Protein 2YDT (pdb70)

Organism: Gibberella zeae (NCBI:txid5518)

Solvent-accessible surface area: 14072 Å² total; per-residue (Å²): 100,131,60,26,66,75,35,101,21,54,88,10,60,136,104,29,94,75,3,9,0,8,6,0,5,9,19,28,2,79,80,30,12,0,0,0,0,3,3,6,22,3,60,50,122,94,48,3,32,1,3,0,6,27,1,157,62,26,0,82,88,39,122,81,30,15,81,0,116,18,97,90,35,128,50,0,3,13,36,12,0,8,6,35,36,1,65,91,51,1,55,136,0,68,149,25,4,0,0,2,0,1,0,0,0,16,72,105,43,52,66,0,17,0,1,0,2,1,1,123,57,95,0,100,88,43,62,45,3,8,83,16,5,101,10,15,64,2,66,84,67,74,34,49,44,0,0,13,17,2,19,4,21,24,32,142,94,61,0,0,0,0,0,0,4,0,77,47,54,94,71,14,1,10,21,0,0,1,15,15,4,82,53,0,87,167,36,42,183,55,59,26,0,0,77,28,108,100,54,136,4,28,0,1,11,3,4,8,9,112,3,64,49,88,41,10,0,0,0,0,23,20,0,30,3,68,124,49,71,113,94,42,147,84,28,74,0,0,13,0,13,38,3,115,30,0,34,118,0,72,110,60,73,74,58,49,0,56,5,112,94,44,18,54,0,15,8,2,1,15,2,20,56,0,73,62,37,53,185,34,1,0,1,0,0,0,0,12,87,86,36,19,0,0,1,1,75,37,45,3,70,50,93,21,1,80,57,52,110,17,63,2,70,50,4,41,1,0,0,4,12,40,20,90,182,39,42,17,6,1,0,0,0,2,0,15,88,92,66,118,7,64,47,173,7,41,0,15,0,0,2,10,62,0,50,96,26,35,180

Radius of gyration: 18.86 Å; Cα contacts (8 Å, |Δi|>4): 1096; chains: 1; bounding box: 45×48×43 Å

Structure (mmCIF, N/CA/C/O backbone):
data_2YDT
#
_entry.id   2YDT
#
_cell.length_a   105.435
_cell.length_b   105.435
_cell.length_c   140.038
_cell.angle_alpha   90.00
_cell.angle_beta   90.00
_cell.angle_gamma   90.00
#
_symmetry.space_group_name_H-M   'I 41 2 2'
#
loop_
_entity.id
_entity.type
_entity.pdbx_description
1 polymer EXO-1,5-ALPHA-L-ARABINOFURANOBIOSIDASE
2 non-polymer 1,4-DIDEOXY-1,4-IMINO-L-ARABINITOL
3 non-polymer alpha-L-arabinofuranose
4 non-polymer 'SULFATE ION'
5 non-polymer 'MANGANESE (II) ION'
6 non-polymer 'ACETATE ION'
7 water water
#
loop_
_atom_site.group_PDB
_atom_site.id
_atom_site.type_symbol
_atom_site.label_atom_id
_atom_site.label_alt_id
_atom_site.label_comp_id
_atom_site.label_asym_id
_atom_site.label_entity_id
_atom_site.label_seq_id
_atom_site.pdbx_PDB_ins_code
_atom_site.Cartn_x
_atom_site.Cartn_y
_atom_site.Cartn_z
_atom_site.occupancy
_atom_site.B_iso_or_equiv
_atom_site.auth_seq_id
_atom_site.auth_comp_id
_atom_site.auth_asym_id
_atom_site.auth_atom_id
_atom_site.pdbx_PDB_model_num
ATOM 1 N N . GLY A 1 8 ? 32.574 27.297 33.664 1.00 27.09 22 GLY A N 1
ATOM 2 C CA . GLY A 1 8 ? 33.404 26.351 34.460 1.00 26.04 22 GLY A CA 1
ATOM 3 C C . GLY A 1 8 ? 34.405 27.061 35.370 1.00 24.89 22 GLY A C 1
ATOM 4 O O . GLY A 1 8 ? 34.771 28.215 35.145 1.00 25.88 22 GLY A O 1
ATOM 5 N N . LYS A 1 9 ? 34.829 26.363 36.410 1.00 22.09 23 LYS A N 1
ATOM 6 C CA . LYS A 1 9 ? 35.751 26.947 37.382 1.00 20.73 23 LYS A CA 1
ATOM 7 C C . LYS A 1 9 ? 37.152 26.396 37.257 1.00 19.12 23 LYS A C 1
ATOM 8 O O . LYS A 1 9 ? 38.083 26.999 37.782 1.00 18.68 23 LYS A O 1
ATOM 14 N N . THR A 1 10 ? 37.311 25.270 36.577 1.00 16.60 24 THR A N 1
ATOM 15 C CA . THR A 1 10 ? 38.635 24.682 36.404 1.00 15.60 24 THR A CA 1
ATOM 16 C C . THR A 1 10 ? 39.382 25.275 35.204 1.00 15.54 24 THR A C 1
ATOM 17 O O . THR A 1 10 ? 38.780 25.791 34.248 1.00 16.35 24 THR A O 1
ATOM 21 N N . PHE A 1 11 ? 40.711 25.201 35.274 1.00 14.65 25 PHE A N 1
ATOM 22 C CA . PHE A 1 11 ? 41.594 25.632 34.193 1.00 14.57 25 PHE A CA 1
ATOM 23 C C . PHE A 1 11 ? 43.004 25.133 34.439 1.00 14.19 25 PHE A C 1
ATOM 24 O O . PHE A 1 11 ? 43.365 24.771 35.575 1.00 13.94 25 PHE A O 1
ATOM 32 N N . SER A 1 12 ? 43.803 25.083 33.372 1.00 14.46 26 SER A N 1
ATOM 33 C CA . SER A 1 12 ? 45.153 24.543 33.455 1.00 14.29 26 SER A CA 1
ATOM 34 C C . SER A 1 12 ? 46.196 25.520 32.917 1.00 13.43 26 SER A C 1
ATOM 35 O O . SER A 1 12 ? 46.045 26.082 31.835 1.00 13.52 26 SER A O 1
ATOM 38 N N . ASN A 1 13 ? 47.222 25.775 33.723 1.00 13.53 27 ASN A N 1
ATOM 39 C CA . ASN A 1 13 ? 48.383 26.543 33.276 1.00 13.63 27 ASN A CA 1
ATOM 40 C C . ASN A 1 13 ? 48.089 27.941 32.792 1.00 13.30 27 ASN A C 1
ATOM 41 O O . ASN A 1 13 ? 48.608 28.368 31.752 1.00 15.64 27 ASN A O 1
ATOM 46 N N . VAL A 1 14 ? 47.282 28.673 33.532 1.00 12.62 28 VAL A N 1
ATOM 47 C CA . VAL A 1 14 ? 47.048 30.053 33.240 1.00 12.63 28 VAL A CA 1
ATOM 48 C C . VAL A 1 14 ? 48.233 30.897 33.760 1.00 12.45 28 VAL A C 1
ATOM 49 O O . VAL A 1 14 ? 48.595 30.827 34.922 1.00 12.77 28 VAL A O 1
ATOM 53 N N . GLU A 1 15 ? 48.828 31.684 32.877 1.00 11.66 29 GLU A N 1
ATOM 54 C CA . GLU A 1 15 ? 49.945 32.528 33.235 1.00 10.83 29 GLU A CA 1
ATOM 55 C C . GLU A 1 15 ? 49.454 33.758 33.930 1.00 10.83 29 GLU A C 1
ATOM 56 O O . GLU A 1 15 ? 48.555 34.473 33.448 1.00 12.65 29 GLU A O 1
ATOM 62 N N . ILE A 1 16 ? 50.086 34.033 35.074 1.00 9.09 30 ILE A N 1
ATOM 63 C CA . ILE A 1 16 ? 49.811 35.199 35.890 1.00 8.98 30 ILE A CA 1
ATOM 64 C C . ILE A 1 16 ? 50.801 36.346 35.615 1.00 8.81 30 ILE A C 1
ATOM 65 O O . ILE A 1 16 ? 50.405 37.518 35.533 1.00 9.99 30 ILE A O 1
ATOM 70 N N . PHE A 1 17 ? 52.071 35.991 35.475 1.00 9.00 31 PHE A N 1
ATOM 71 C CA . PHE A 1 17 ? 53.122 36.983 35.216 1.00 8.16 31 PHE A CA 1
ATOM 72 C C . PHE A 1 17 ? 54.318 36.349 34.522 1.00 8.69 31 PHE A C 1
ATOM 73 O O . PHE A 1 17 ? 54.807 35.315 34.942 1.00 8.13 31 PHE A O 1
ATOM 81 N N . ASP A 1 18 ? 54.781 37.006 33.458 1.00 9.13 32 ASP A N 1
ATOM 82 C CA . ASP A 1 18 ? 55.979 36.656 32.746 1.00 9.65 32 ASP A CA 1
ATOM 83 C C . ASP A 1 18 ? 56.947 37.825 32.914 1.00 8.53 32 ASP A C 1
ATOM 84 O O . ASP A 1 18 ? 56.669 38.940 32.427 1.00 9.41 32 ASP A O 1
ATOM 89 N N . PRO A 1 19 ? 58.094 37.596 33.600 1.00 8.11 33 PRO A N 1
ATOM 90 C CA . PRO A 1 19 ? 58.973 38.700 33.924 1.00 7.57 33 PRO A CA 1
ATOM 91 C C . PRO A 1 19 ? 59.647 39.335 32.700 1.00 7.99 33 PRO A C 1
ATOM 92 O O . PRO A 1 19 ? 59.888 38.651 31.704 1.00 8.86 33 PRO A O 1
ATOM 96 N N . PRO A 1 20 ? 59.970 40.621 32.791 1.00 8.43 34 PRO A N 1
ATOM 97 C CA . PRO A 1 20 ? 60.876 41.212 31.802 1.00 7.83 34 PRO A CA 1
ATOM 98 C C . PRO A 1 20 ? 62.164 40.377 31.720 1.00 7.80 34 PRO A C 1
ATOM 99 O O . PRO A 1 20 ? 62.655 39.848 32.734 1.00 9.50 34 PRO A O 1
ATOM 103 N N . THR A 1 21 ? 62.772 40.283 30.536 1.00 8.63 35 THR A N 1
ATOM 104 C CA . THR A 1 21 ? 63.882 39.366 30.388 1.00 8.44 35 THR A CA 1
ATOM 105 C C . THR A 1 21 ? 65.164 39.781 31.085 1.00 8.35 35 THR A C 1
ATOM 106 O O . THR A 1 21 ? 66.025 38.939 31.307 1.00 9.04 35 THR A O 1
ATOM 110 N N . ASN A 1 22 ? 65.287 41.062 31.404 1.00 8.30 36 ASN A N 1
ATOM 111 C CA . ASN A 1 22 ? 66.414 41.579 32.177 1.00 8.46 36 ASN A CA 1
ATOM 112 C C . ASN A 1 22 ? 66.276 41.414 33.701 1.00 8.79 36 ASN A C 1
ATOM 113 O O . ASN A 1 22 ? 67.181 41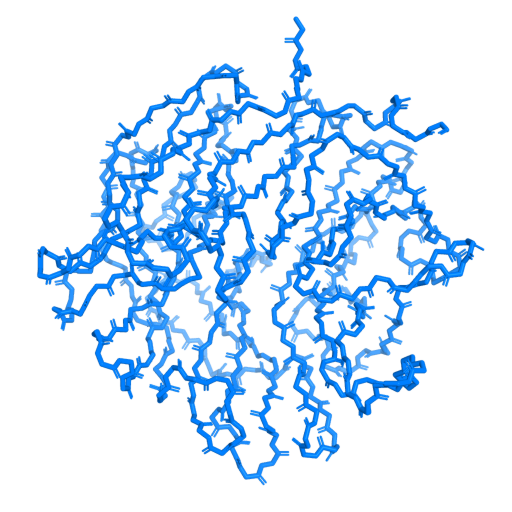.815 34.468 1.00 8.92 36 ASN A O 1
ATOM 118 N N . TYR A 1 23 ? 65.181 40.833 34.192 1.00 8.61 37 TYR A N 1
ATOM 119 C CA . TYR A 1 23 ? 65.107 40.518 35.622 1.00 7.44 37 TYR A CA 1
ATOM 120 C C . TYR A 1 23 ? 66.210 39.544 36.011 1.00 7.31 37 TYR A C 1
ATOM 121 O O . TYR A 1 23 ? 66.677 38.732 35.185 1.00 7.42 37 TYR A O 1
ATOM 130 N N . ARG A 1 24 ? 66.701 39.668 37.235 1.00 7.68 38 ARG A N 1
ATOM 131 C CA . ARG A 1 24 ? 67.799 38.845 37.750 1.00 7.30 38 ARG A CA 1
ATOM 132 C C . ARG A 1 24 ? 67.370 37.424 38.069 1.00 8.53 38 ARG A C 1
ATOM 133 O O . ARG A 1 24 ? 66.386 37.241 38.740 1.00 8.63 38 ARG A O 1
ATOM 141 N N . ASP A 1 25 ? 68.136 36.437 37.623 1.00 8.81 39 ASP A N 1
ATOM 142 C CA . ASP A 1 25 ? 67.905 34.996 37.914 1.00 8.22 39 ASP A CA 1
ATOM 143 C C . ASP A 1 25 ? 67.659 34.822 39.411 1.00 8.42 39 ASP A C 1
ATOM 144 O O . ASP A 1 25 ? 68.442 35.350 40.252 1.00 8.79 39 ASP A O 1
ATOM 149 N N . PRO A 1 26 ? 66.548 34.138 39.791 1.00 8.47 40 PRO A N 1
ATOM 150 C CA . PRO A 1 26 ? 65.575 33.360 38.988 1.00 7.97 40 PRO A CA 1
ATOM 151 C C . PRO A 1 26 ? 64.397 34.147 38.417 1.00 7.24 40 PRO A C 1
ATOM 152 O O . PRO A 1 26 ? 63.506 33.542 37.814 1.00 7.01 40 PRO A O 1
ATOM 156 N N . GLN A 1 27 ? 64.369 35.464 38.637 1.00 7.43 41 GLN A N 1
ATOM 157 C CA . GLN A 1 27 ? 63.417 36.407 38.039 1.00 6.77 41 GLN A CA 1
ATOM 158 C C . GLN A 1 27 ? 62.123 36.485 38.833 1.00 6.86 41 GLN A C 1
ATOM 159 O O . GLN A 1 27 ? 61.715 37.559 39.259 1.00 6.18 41 GLN A O 1
ATOM 165 N N . VAL A 1 28 ? 61.480 35.344 39.014 1.00 6.26 42 VAL A N 1
ATOM 166 C CA . VAL A 1 28 ? 60.357 35.183 39.923 1.00 5.43 42 VAL A CA 1
ATOM 167 C C . VAL A 1 28 ? 60.589 33.870 40.667 1.00 6.19 42 VAL A C 1
ATOM 168 O O . VAL A 1 28 ? 61.320 32.995 40.174 1.00 7.15 42 VAL A O 1
ATOM 172 N N . LEU A 1 29 ? 59.974 33.732 41.848 1.00 5.49 43 LEU A N 1
ATOM 173 C CA . LEU A 1 29 ? 60.070 32.514 42.652 1.00 5.44 43 LEU A CA 1
ATOM 174 C C . LEU A 1 29 ? 59.027 32.677 43.762 1.00 6.90 43 LEU A C 1
ATOM 175 O O . LEU A 1 29 ? 58.620 33.800 44.090 1.00 6.13 43 LEU A O 1
ATOM 180 N N . TYR A 1 30 ? 58.599 31.568 44.375 1.00 6.83 44 TYR A N 1
ATOM 181 C CA . TYR A 1 30 ? 57.890 31.667 45.675 1.00 6.16 44 TYR A CA 1
ATOM 182 C C . TYR A 1 30 ? 56.510 32.268 45.552 1.00 6.41 44 TYR A C 1
ATOM 183 O O . TYR A 1 30 ? 56.204 33.305 46.152 1.00 5.76 44 TYR A O 1
ATOM 192 N N . ALA A 1 31 ? 55.630 31.608 44.800 1.00 6.36 45 ALA A N 1
ATOM 193 C CA . ALA A 1 31 ? 54.263 32.078 44.588 1.00 5.83 45 ALA A CA 1
ATOM 194 C C . ALA A 1 31 ? 53.374 31.757 45.786 1.00 6.38 45 ALA A C 1
ATOM 195 O O . ALA A 1 31 ? 53.465 30.675 46.356 1.00 7.36 45 ALA A O 1
ATOM 197 N N . ARG A 1 32 ? 52.493 32.708 46.099 1.00 6.56 46 ARG A N 1
ATOM 198 C CA . ARG A 1 32 ? 51.518 32.552 47.185 1.00 6.83 46 ARG A CA 1
ATOM 199 C C . ARG A 1 32 ? 50.172 33.133 46.817 1.00 6.82 46 ARG A C 1
ATOM 200 O O . ARG A 1 32 ? 50.111 34.305 46.376 1.00 7.22 46 ARG A O 1
ATOM 208 N N . PRO A 1 33 ? 49.076 32.364 47.066 1.00 7.32 47 PRO A N 1
ATOM 209 C CA . PRO A 1 33 ? 47.714 32.856 46.811 1.00 7.63 47 PRO A CA 1
ATOM 210 C C . PRO A 1 33 ? 46.929 33.094 48.086 1.00 7.97 47 PRO A C 1
ATOM 211 O O . PRO A 1 33 ? 47.295 32.610 49.153 1.00 9.18 47 PRO A O 1
ATOM 215 N N . LEU A 1 34 ? 45.870 33.863 47.940 1.00 8.11 48 LEU A N 1
ATOM 216 C CA . LEU A 1 34 ? 44.938 34.117 49.068 1.00 7.91 48 LEU A CA 1
ATOM 217 C C . LEU A 1 34 ? 43.521 34.317 48.570 1.00 8.05 48 LEU A C 1
ATOM 218 O O . LEU A 1 34 ? 43.297 35.093 47.633 1.00 9.63 48 LEU A O 1
ATOM 223 N N . GLU A 1 35 ? 42.558 33.660 49.228 1.00 9.33 49 GLU A N 1
ATOM 224 C CA . GLU A 1 35 ? 41.129 33.944 48.957 1.00 9.84 49 GLU A CA 1
ATOM 225 C C . GLU A 1 35 ? 40.568 34.842 50.051 1.00 10.07 49 GLU A C 1
ATOM 226 O O . GLU A 1 35 ? 40.620 34.467 51.228 1.00 11.65 49 GLU A O 1
ATOM 232 N N . LEU A 1 36 ? 40.019 35.989 49.672 1.00 10.46 50 LEU A N 1
ATOM 233 C CA . LEU A 1 36 ? 39.358 36.870 50.616 1.00 10.57 50 LEU A CA 1
ATOM 234 C C . LEU A 1 36 ? 37.933 36.423 50.892 1.00 12.88 50 LEU A C 1
ATOM 235 O O . LEU A 1 36 ? 37.387 35.593 50.160 1.00 12.58 50 LEU A O 1
ATOM 240 N N . SER A 1 37 ? 37.329 36.975 51.944 1.00 13.53 51 SER A N 1
ATOM 241 C CA . SER A 1 37 ? 35.988 36.558 52.343 1.00 14.16 51 SER A CA 1
ATOM 242 C C . SER A 1 37 ? 34.932 36.893 51.301 1.00 14.85 51 SER A C 1
ATOM 243 O O . SER A 1 37 ? 33.879 36.233 51.277 1.00 16.19 51 SER A O 1
ATOM 246 N N . ASP A 1 38 ? 35.210 37.855 50.435 1.00 13.65 52 ASP A N 1
ATOM 247 C CA . ASP A 1 38 ? 34.315 38.211 49.302 1.00 15.09 52 ASP A CA 1
ATOM 248 C C . ASP A 1 38 ? 34.539 37.409 48.009 1.00 14.65 52 ASP A C 1
ATOM 249 O O . ASP A 1 38 ? 33.873 37.659 47.008 1.00 15.92 52 ASP A O 1
ATOM 254 N N . GLY A 1 39 ? 35.467 36.461 48.036 1.00 13.53 53 GLY A N 1
ATOM 255 C CA . GLY A 1 39 ? 35.729 35.607 46.915 1.00 12.94 53 GLY A CA 1
ATOM 256 C C . GLY A 1 39 ? 36.821 36.090 45.962 1.00 11.91 53 GLY A C 1
ATOM 257 O O . GLY A 1 39 ? 37.237 35.333 45.095 1.00 12.40 53 GLY A O 1
ATOM 258 N N . THR A 1 40 ? 37.309 37.324 46.160 1.00 11.89 54 THR A N 1
ATOM 259 C CA . THR A 1 40 ? 38.471 37.853 45.460 1.00 12.15 54 THR A CA 1
ATOM 260 C C . THR A 1 40 ? 39.694 36.966 45.756 1.00 10.84 54 THR A C 1
ATOM 261 O O . THR A 1 40 ? 39.833 36.468 46.890 1.00 11.40 54 THR A O 1
ATOM 265 N N . LEU A 1 41 ? 40.579 36.782 44.758 1.00 10.18 55 LEU A N 1
ATOM 266 C CA . LEU A 1 41 ? 41.883 36.151 45.004 1.00 10.06 55 LEU A CA 1
ATOM 267 C C . LEU A 1 41 ? 42.974 37.185 44.861 1.00 9.21 55 LEU A C 1
ATOM 268 O O . LEU A 1 41 ? 42.913 38.073 43.971 1.00 9.35 55 LEU A O 1
ATOM 273 N N . LEU A 1 42 ? 43.960 37.107 45.754 1.00 8.07 56 LEU A N 1
ATOM 274 C CA . LEU A 1 42 ? 45.186 37.873 45.633 1.00 8.39 56 LEU A CA 1
ATOM 275 C C . LEU A 1 42 ? 46.341 36.901 45.479 1.00 8.61 56 LEU A C 1
ATOM 276 O O . LEU A 1 42 ? 46.234 35.740 45.855 1.00 9.66 56 LEU A O 1
ATOM 281 N N . GLY A 1 43 ? 47.400 37.381 44.857 1.00 8.11 57 GLY A N 1
ATOM 282 C CA . GLY A 1 43 ? 48.604 36.611 44.678 1.00 7.84 57 GLY A CA 1
ATOM 283 C C . GLY A 1 43 ? 49.830 37.479 44.766 1.00 8.01 57 GLY A C 1
ATOM 284 O O . GLY A 1 43 ? 49.763 38.683 44.471 1.00 7.72 57 GLY A O 1
ATOM 285 N N . THR A 1 44 ? 50.980 36.849 45.082 1.00 7.03 58 THR A N 1
ATOM 286 C CA . THR A 1 44 ? 52.278 37.529 45.150 1.00 7.29 58 THR A CA 1
ATOM 287 C C . THR A 1 44 ? 53.399 36.525 44.939 1.00 6.89 58 THR A C 1
ATOM 288 O O . THR A 1 44 ? 53.169 35.300 44.796 1.00 6.30 58 THR A O 1
ATOM 292 N N . TRP A 1 45 ? 54.613 37.041 44.851 1.00 6.23 59 TRP A N 1
ATOM 293 C CA . TRP A 1 45 ? 55.816 36.263 44.600 1.00 6.91 59 TRP A CA 1
ATOM 294 C C . TRP A 1 45 ? 57.026 37.122 44.851 1.00 6.74 59 TRP A C 1
ATOM 295 O O . TRP A 1 45 ? 56.908 38.371 45.001 1.00 7.45 59 TRP A O 1
ATOM 306 N N . GLU A 1 46 ? 58.195 36.470 44.923 1.00 6.63 60 GLU A N 1
ATOM 307 C CA . GLU A 1 46 ? 59.503 37.183 44.949 1.00 6.14 60 GLU A CA 1
ATOM 308 C C . GLU A 1 46 ? 59.760 37.722 43.557 1.00 6.32 60 GLU A C 1
ATOM 309 O O . GLU A 1 46 ? 59.784 36.958 42.602 1.00 6.83 60 GLU A O 1
ATOM 315 N N . ASN A 1 47 ? 60.028 39.028 43.440 1.00 6.86 61 ASN A N 1
ATOM 316 C CA . ASN A 1 47 ? 60.132 39.710 42.154 1.00 6.56 61 ASN A CA 1
ATOM 317 C C . ASN A 1 47 ? 61.531 40.314 42.042 1.00 6.84 61 ASN A C 1
ATOM 318 O O . ASN A 1 47 ? 61.883 41.267 42.747 1.00 7.04 61 ASN A O 1
ATOM 323 N N . TYR A 1 48 ? 62.372 39.670 41.241 1.00 7.57 62 TYR A N 1
ATOM 324 C CA . TYR A 1 48 ? 63.824 39.936 41.212 1.00 7.03 62 TYR A CA 1
ATOM 325 C C . TYR A 1 48 ? 64.132 41.031 40.178 1.00 8.19 62 TYR A C 1
ATOM 326 O O . TYR A 1 48 ? 64.903 40.840 39.233 1.00 8.34 62 TYR A O 1
ATOM 335 N N . SER A 1 49 ? 63.615 42.206 40.466 1.00 7.67 63 SER A N 1
ATOM 336 C CA . SER A 1 49 ? 63.795 43.351 39.568 1.00 7.78 63 SER A CA 1
ATOM 337 C C . SER A 1 49 ? 65.193 43.953 39.731 1.00 7.68 63 SER A C 1
ATOM 338 O O . SER A 1 49 ? 65.832 43.804 40.746 1.00 7.38 63 SER A O 1
ATOM 341 N N . PRO A 1 50 ? 65.684 44.653 38.688 1.00 10.01 64 PRO A N 1
ATOM 342 C CA . PRO A 1 50 ? 66.958 45.371 38.816 1.00 10.56 64 PRO A CA 1
ATOM 343 C C . PRO A 1 50 ? 66.777 46.570 39.740 1.00 9.60 64 PRO A C 1
ATOM 344 O O . PRO A 1 50 ? 65.824 47.326 39.576 1.00 11.81 64 PRO A O 1
ATOM 348 N N . GLU A 1 51 ? 67.714 46.747 40.682 1.00 10.69 65 GLU A N 1
ATOM 349 C CA . GLU A 1 51 ? 67.614 47.729 41.744 1.00 11.21 65 GLU A CA 1
ATOM 350 C C . GLU A 1 51 ? 68.638 48.875 41.533 1.00 12.84 65 GLU A C 1
ATOM 351 O O . GLU A 1 51 ? 69.715 48.593 41.112 1.00 13.75 65 GLU A O 1
ATOM 357 N N . PRO A 1 52 ? 68.302 50.133 41.875 1.00 14.74 66 PRO A N 1
ATOM 358 C CA . PRO A 1 52 ? 67.033 50.555 42.423 1.00 15.20 66 PRO A CA 1
ATOM 359 C C . PRO A 1 52 ? 65.944 50.685 41.376 1.00 15.15 66 PRO A C 1
ATOM 360 O O . PRO A 1 52 ? 66.266 50.583 40.177 1.00 16.38 66 PRO A O 1
ATOM 364 N N . PRO A 1 53 ? 64.688 50.846 41.778 1.00 15.61 67 PRO A N 1
ATOM 365 C CA . PRO A 1 53 ? 64.172 50.920 43.157 1.00 14.29 67 PRO A CA 1
ATOM 366 C C . PRO A 1 53 ? 64.327 49.576 43.890 1.00 12.89 67 PRO A C 1
ATOM 367 O O . PRO A 1 53 ? 64.452 48.515 43.235 1.00 12.25 67 PRO A O 1
ATOM 371 N N . ASN A 1 54 ? 64.358 49.638 45.210 1.00 10.89 68 ASN A N 1
ATOM 372 C CA . ASN A 1 54 ? 64.430 48.408 46.032 1.00 9.71 68 ASN A CA 1
ATOM 373 C C . ASN A 1 54 ? 63.297 47.449 45.635 1.00 8.67 68 ASN A C 1
ATOM 374 O O . ASN A 1 54 ? 62.169 47.881 45.321 1.00 9.26 68 ASN A O 1
ATOM 379 N N . VAL A 1 55 ? 63.598 46.141 45.644 1.00 8.93 69 VAL A N 1
ATOM 380 C CA . VAL A 1 55 ? 62.582 45.135 45.326 1.00 8.81 69 VAL A CA 1
ATOM 381 C C . VAL A 1 55 ? 61.331 45.247 46.216 1.00 7.63 69 VAL A C 1
ATOM 382 O O . VAL A 1 55 ? 61.369 45.725 47.354 1.00 8.01 69 VAL A O 1
ATOM 386 N N . TRP A 1 56 ? 60.217 44.806 45.657 1.00 7.20 70 TRP A N 1
ATOM 387 C CA . TRP A 1 56 ? 58.902 44.864 46.307 1.00 6.88 70 TRP A CA 1
ATOM 388 C C . TRP A 1 56 ? 58.171 43.554 46.029 1.00 6.79 70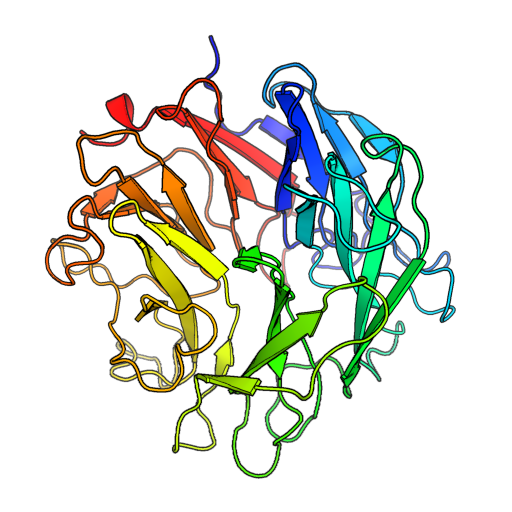 TRP A C 1
ATOM 389 O O . TRP A 1 56 ? 58.559 42.793 45.132 1.00 6.31 70 TRP A O 1
ATOM 400 N N . PHE A 1 57 ? 57.084 43.327 46.758 1.00 6.77 71 PHE A N 1
ATOM 401 C CA . PHE A 1 57 ? 56.220 42.179 46.475 1.00 6.33 71 PHE A CA 1
ATOM 402 C C . PHE A 1 57 ? 55.047 42.691 45.634 1.00 7.00 71 PHE A C 1
ATOM 403 O O . PHE A 1 57 ? 54.185 43.437 46.156 1.00 6.75 71 PHE A O 1
ATOM 411 N N . PRO A 1 58 ? 54.930 42.229 44.369 1.00 6.21 72 PRO A N 1
ATOM 412 C CA . PRO A 1 58 ? 53.721 42.594 43.597 1.00 7.14 72 PRO A CA 1
ATOM 413 C C . PRO A 1 58 ? 52.435 41.955 44.171 1.00 7.58 72 PRO A C 1
ATOM 414 O O . PRO A 1 58 ? 52.459 40.837 44.718 1.00 8.51 72 PRO A O 1
ATOM 418 N N . ILE A 1 59 ? 51.315 42.661 44.059 1.00 7.64 73 ILE A N 1
ATOM 419 C CA . ILE A 1 59 ? 50.014 42.120 44.439 1.00 6.83 73 ILE A CA 1
ATOM 420 C C . ILE A 1 59 ? 49.109 42.117 43.236 1.00 8.32 73 ILE A C 1
ATOM 421 O O . ILE A 1 59 ? 48.762 43.188 42.712 1.00 9.10 73 ILE A O 1
ATOM 426 N N . VAL A 1 60 ? 48.736 40.912 42.814 1.00 7.58 74 VAL A N 1
ATOM 427 C CA . VAL A 1 60 ? 47.756 40.715 41.732 1.00 8.09 74 VAL A CA 1
ATOM 428 C C . VAL A 1 60 ? 46.412 40.295 42.288 1.00 8.60 74 VAL A C 1
ATOM 429 O O . VAL A 1 60 ? 46.304 39.711 43.362 1.00 9.16 74 VAL A O 1
ATOM 433 N N . LYS A 1 61 ? 45.361 40.652 41.566 1.00 10.40 75 LYS A N 1
ATOM 434 C CA . LYS A 1 61 ? 43.994 40.360 42.005 1.00 10.84 75 LYS A CA 1
ATOM 435 C C . LYS A 1 61 ? 43.236 39.668 40.868 1.00 11.07 75 LYS A C 1
ATOM 436 O O . LYS A 1 61 ? 43.381 40.069 39.698 1.00 11.67 75 LYS A O 1
ATOM 442 N N . SER A 1 62 ? 42.441 38.658 41.228 1.00 10.71 76 SER A N 1
ATOM 443 C CA . SER A 1 62 ? 41.515 38.019 40.287 1.00 11.54 76 SER A CA 1
ATOM 444 C C . SER A 1 62 ? 40.111 38.042 40.870 1.00 12.30 76 SER A C 1
ATOM 445 O O . SER A 1 62 ? 39.904 37.696 42.029 1.00 11.52 76 SER A O 1
ATOM 448 N N . LYS A 1 63 ? 39.153 38.434 40.038 1.00 13.78 77 LYS A N 1
ATOM 449 C CA . LYS A 1 63 ? 37.753 38.401 40.429 1.00 15.63 77 LYS A CA 1
ATOM 450 C C . LYS A 1 63 ? 36.974 37.253 39.785 1.00 15.80 77 LYS A C 1
ATOM 451 O O . LYS A 1 63 ? 35.765 37.170 39.986 1.00 17.05 77 LYS A O 1
ATOM 457 N N . ASP A 1 64 ? 37.635 36.422 38.993 1.00 14.75 78 ASP A N 1
ATOM 458 C CA . ASP A 1 64 ? 36.988 35.304 38.299 1.00 14.41 78 ASP A CA 1
ATOM 459 C C . ASP A 1 64 ? 37.577 33.961 38.645 1.00 14.32 78 ASP A C 1
ATOM 460 O O . ASP A 1 64 ? 37.678 33.068 37.818 1.00 14.91 78 ASP A O 1
ATOM 465 N N . GLY A 1 65 ? 37.999 33.809 39.894 1.00 13.34 79 GLY A N 1
ATOM 466 C CA . GLY A 1 65 ? 38.459 32.537 40.395 1.00 13.66 79 GLY A CA 1
ATOM 467 C C . GLY A 1 65 ? 39.818 32.104 39.873 1.00 12.61 79 GLY A C 1
ATOM 468 O O . GLY A 1 65 ? 40.158 30.934 39.891 1.00 13.80 79 GLY A O 1
ATOM 469 N N . GLY A 1 66 ? 40.590 33.064 39.382 1.00 12.42 80 GLY A N 1
ATOM 470 C CA . GLY A 1 66 ? 41.921 32.780 38.897 1.00 12.78 80 GLY A CA 1
ATOM 471 C C . GLY A 1 66 ? 42.110 32.700 37.401 1.00 13.42 80 GLY A C 1
ATOM 472 O O . GLY A 1 66 ? 43.221 32.466 36.931 1.00 13.64 80 GLY A O 1
ATOM 473 N N . LYS A 1 67 ? 41.049 32.938 36.632 1.00 14.24 81 LYS A N 1
ATOM 474 C CA . LYS A 1 67 ? 41.199 32.907 35.169 1.00 15.22 81 LYS A CA 1
ATOM 475 C C . LYS A 1 67 ? 41.936 34.113 34.608 1.00 14.04 81 LYS A C 1
ATOM 476 O O . LYS A 1 67 ? 42.696 33.971 33.651 1.00 15.40 81 LYS A O 1
ATOM 482 N N . THR A 1 68 ? 41.702 35.303 35.183 1.00 12.93 82 THR A N 1
ATOM 483 C CA . THR A 1 68 ? 42.405 36.490 34.780 1.00 12.97 82 THR A CA 1
ATOM 484 C C . THR A 1 68 ? 42.883 37.291 35.998 1.00 12.40 82 THR A C 1
ATOM 485 O O . THR A 1 68 ? 42.258 37.268 37.071 1.00 11.61 82 THR A O 1
ATOM 489 N N . TRP A 1 69 ? 43.975 38.016 35.792 1.00 12.76 83 TRP A N 1
ATOM 490 C CA . TRP A 1 69 ? 44.660 38.693 36.879 1.00 12.56 83 TRP A CA 1
ATOM 491 C C . TRP A 1 69 ? 45.103 40.073 36.467 1.00 13.86 83 TRP A C 1
ATOM 492 O O . TRP A 1 69 ? 45.422 40.306 35.300 1.00 15.31 83 TRP A O 1
ATOM 503 N N . LYS A 1 70 ? 45.159 40.997 37.416 1.00 14.05 84 LYS A N 1
ATOM 504 C CA . LYS A 1 70 ? 45.931 42.187 37.201 1.00 15.28 84 LYS A CA 1
ATOM 505 C C . LYS A 1 70 ? 46.541 42.729 38.466 1.00 13.50 84 LYS A C 1
ATOM 506 O O . LYS A 1 70 ? 46.006 42.540 39.549 1.00 12.28 84 LYS A O 1
ATOM 512 N N . GLU A 1 71 ? 47.633 43.455 38.300 1.00 12.07 85 GLU A N 1
ATOM 513 C CA . GLU A 1 71 ? 48.333 43.992 39.438 1.00 12.00 85 GLU A CA 1
ATOM 514 C C . GLU A 1 71 ? 47.557 45.182 39.959 1.00 12.25 85 GLU A C 1
ATOM 515 O O . GLU A 1 71 ? 47.168 46.079 39.194 1.00 11.78 85 GLU A O 1
ATOM 521 N N . ILE A 1 72 ? 47.334 45.204 41.255 1.00 10.14 86 ILE A N 1
ATOM 522 C CA . ILE A 1 72 ? 46.631 46.289 41.910 1.00 9.64 86 ILE A CA 1
ATOM 523 C C . ILE A 1 72 ? 47.486 47.141 42.844 1.00 9.70 86 ILE A C 1
ATOM 524 O O . ILE A 1 72 ? 47.153 48.293 43.129 1.00 10.91 86 ILE A O 1
ATOM 529 N N . SER A 1 73 ? 48.606 46.593 43.304 1.00 9.77 87 SER A N 1
ATOM 530 C CA . SER A 1 73 ? 49.475 47.293 44.223 1.00 8.96 87 SER A CA 1
ATOM 531 C C . SER A 1 73 ? 50.817 46.585 44.352 1.00 7.80 87 SER A C 1
ATOM 532 O O . SER A 1 73 ? 51.039 45.494 43.762 1.00 7.51 87 SER A O 1
ATOM 535 N N . LYS A 1 74 ? 51.676 47.207 45.144 1.00 8.30 88 LYS A N 1
ATOM 536 C CA A LYS A 1 74 ? 52.987 46.690 45.500 0.45 8.66 88 LYS A CA 1
ATOM 537 C CA B LYS A 1 74 ? 52.984 46.688 45.501 0.55 8.67 88 LYS A CA 1
ATOM 538 C C . LYS A 1 74 ? 53.191 46.862 46.997 1.00 8.80 88 LYS A C 1
ATOM 539 O O . LYS A 1 74 ? 52.920 47.922 47.546 1.00 9.69 88 LYS A O 1
ATOM 550 N N . VAL A 1 75 ? 53.661 45.807 47.664 1.00 7.42 89 VAL A N 1
ATOM 551 C CA . VAL A 1 75 ? 54.077 45.902 49.042 1.00 6.60 89 VAL A CA 1
ATOM 552 C C . VAL A 1 75 ? 55.558 46.300 49.023 1.00 7.13 89 VAL A C 1
ATOM 553 O O . VAL A 1 75 ? 56.429 45.570 48.533 1.00 8.07 89 VAL A O 1
ATOM 557 N N . LYS A 1 76 ? 55.853 47.482 49.556 1.00 7.63 90 LYS A N 1
ATOM 558 C CA . LYS A 1 76 ? 57.208 48.045 49.579 1.00 7.19 90 LYS A CA 1
ATOM 559 C C . LYS A 1 76 ? 57.780 48.151 50.988 1.00 7.01 90 LYS A C 1
ATOM 560 O O . LYS A 1 76 ? 57.027 48.347 51.969 1.00 7.79 90 LYS A O 1
ATOM 566 N N . ASP A 1 77 ? 59.102 48.047 51.089 1.00 7.28 91 ASP A N 1
ATOM 567 C CA . ASP A 1 77 ? 59.815 48.282 52.340 1.00 8.03 91 ASP A CA 1
ATOM 568 C C . ASP A 1 77 ? 59.876 49.823 52.566 1.00 8.47 91 ASP A C 1
ATOM 569 O O . ASP A 1 77 ? 60.588 50.508 51.835 1.00 8.62 91 ASP A O 1
ATOM 574 N N . THR A 1 78 ? 59.110 50.293 53.541 1.00 8.67 92 THR A N 1
ATOM 575 C CA . THR A 1 78 ? 59.078 51.726 53.904 1.00 9.14 92 THR A CA 1
ATOM 576 C C . THR A 1 78 ? 59.963 52.011 55.100 1.00 10.12 92 THR A C 1
ATOM 577 O O . THR A 1 78 ? 60.127 53.176 55.487 1.00 10.33 92 THR A O 1
ATOM 581 N N . GLN A 1 79 ? 60.589 50.985 55.685 1.00 9.25 93 GLN A N 1
ATOM 582 C CA . GLN A 1 79 ? 61.315 51.127 56.927 1.00 8.88 93 GLN A CA 1
ATOM 583 C C . GLN A 1 79 ? 62.829 51.106 56.816 1.00 10.31 93 GLN A C 1
ATOM 584 O O . GLN A 1 79 ? 63.508 51.846 57.538 1.00 10.91 93 GLN A O 1
ATOM 590 N N . ASN A 1 80 ? 63.375 50.222 55.983 1.00 9.45 94 ASN A N 1
ATOM 591 C CA . ASN A 1 80 ? 64.801 49.878 56.049 1.00 9.54 94 ASN A CA 1
ATOM 592 C C . ASN A 1 80 ? 65.659 50.348 54.892 1.00 8.50 94 ASN A C 1
ATOM 593 O O . ASN A 1 80 ? 66.872 50.241 54.949 1.00 9.55 94 ASN A O 1
ATOM 598 N N . ASN A 1 81 ? 65.032 50.893 53.854 1.00 9.46 95 ASN A N 1
ATOM 599 C CA . ASN A 1 81 ? 65.681 51.196 52.594 1.00 9.75 95 ASN A CA 1
ATOM 600 C C . ASN A 1 81 ? 66.460 49.988 52.048 1.00 9.42 95 ASN A C 1
ATOM 601 O O . ASN A 1 81 ? 67.567 50.113 51.523 1.00 9.47 95 ASN A O 1
ATOM 606 N N . TRP A 1 82 ? 65.858 48.814 52.182 1.00 9.05 96 TRP A N 1
ATOM 607 C CA . TRP A 1 82 ? 66.453 47.579 51.712 1.00 8.28 96 TRP A CA 1
ATOM 608 C C . TRP A 1 82 ? 65.650 46.939 50.562 1.00 7.94 96 TRP A C 1
ATOM 609 O O . TRP A 1 82 ? 66.234 46.447 49.589 1.00 8.94 96 TRP A O 1
ATOM 620 N N . GLY A 1 83 ? 64.340 46.857 50.732 1.00 8.55 97 GLY A N 1
ATOM 621 C CA . GLY A 1 83 ? 63.468 46.076 49.830 1.00 8.07 97 GLY A CA 1
ATOM 622 C C . GLY A 1 83 ? 62.773 44.936 50.568 1.00 7.79 97 GLY A C 1
ATOM 623 O O . GLY A 1 83 ? 63.187 44.525 51.638 1.00 7.67 97 GLY A O 1
ATOM 624 N N . LEU A 1 84 ? 61.667 44.486 50.001 1.00 7.30 98 LEU A N 1
ATOM 625 C CA . LEU A 1 84 ? 60.929 43.272 50.461 1.00 6.87 98 LEU A CA 1
ATOM 626 C C . LEU A 1 84 ? 61.304 42.205 49.423 1.00 6.33 98 LEU A C 1
ATOM 627 O O . LEU A 1 84 ? 60.874 42.249 48.276 1.00 6.86 98 LEU A O 1
ATOM 632 N N . ARG A 1 85 ? 62.165 41.274 49.848 1.00 6.72 99 ARG A N 1
ATOM 633 C CA . ARG A 1 85 ? 62.968 40.482 48.918 1.00 7.04 99 ARG A CA 1
ATOM 634 C C . ARG A 1 85 ? 62.565 39.010 48.836 1.00 7.18 99 ARG A C 1
ATOM 635 O O . ARG A 1 85 ? 62.390 38.482 47.741 1.00 6.81 99 ARG A O 1
ATOM 643 N N . TYR A 1 86 ? 62.466 38.335 49.992 1.00 7.05 100 TYR A N 1
ATOM 644 C CA . TYR A 1 86 ? 62.267 36.887 50.004 1.00 6.50 100 TYR A CA 1
ATOM 645 C C . TYR A 1 86 ? 60.977 36.489 50.737 1.00 6.84 100 TYR A C 1
ATOM 646 O O . TYR A 1 86 ? 60.595 37.117 51.713 1.00 6.04 100 TYR A O 1
ATOM 655 N N . GLN A 1 87 ? 60.370 35.412 50.267 1.00 6.24 101 GLN A N 1
ATOM 656 C CA . GLN A 1 87 ? 59.423 34.609 51.058 1.00 5.45 101 GLN A CA 1
ATOM 657 C C . GLN A 1 87 ? 58.170 35.329 51.539 1.00 6.52 101 GLN A C 1
ATOM 658 O O . GLN A 1 87 ? 57.805 35.227 52.705 1.00 6.60 101 GLN A O 1
ATOM 664 N N . PRO A 1 88 ? 57.451 35.978 50.599 1.00 5.54 102 PRO A N 1
ATOM 665 C CA . PRO A 1 88 ? 56.186 36.589 50.918 1.00 6.39 102 PRO A CA 1
ATOM 666 C C . PRO A 1 88 ? 55.134 35.560 51.305 1.00 7.19 102 PRO A C 1
ATOM 667 O O . PRO A 1 88 ? 55.187 34.404 50.867 1.00 7.75 102 PRO A O 1
ATOM 671 N N . GLN A 1 89 ? 54.204 35.977 52.155 1.00 6.73 103 GLN A N 1
ATOM 672 C CA . GLN A 1 89 ? 53.077 35.100 52.597 1.00 6.11 103 GLN A CA 1
ATOM 673 C C . GLN A 1 89 ? 51.869 35.992 52.834 1.00 6.86 103 GLN A C 1
ATOM 674 O O . GLN A 1 89 ? 51.923 36.939 53.609 1.00 6.76 103 GLN A O 1
ATOM 680 N N . LEU A 1 90 ? 50.765 35.703 52.154 1.00 6.57 104 LEU A N 1
ATOM 681 C CA . LEU A 1 90 ? 49.524 36.453 52.324 1.00 7.31 104 LEU A CA 1
ATOM 682 C C . LEU A 1 90 ? 48.592 35.707 53.262 1.00 7.65 104 LEU A C 1
ATOM 683 O O . LEU A 1 90 ? 48.510 34.456 53.239 1.00 8.40 104 LEU A O 1
ATOM 688 N N . TYR A 1 91 ? 47.797 36.457 54.022 1.00 7.37 105 TYR A N 1
ATOM 689 C CA . TYR A 1 91 ? 46.927 35.867 55.047 1.00 7.85 105 TYR A CA 1
ATOM 690 C C . TYR A 1 91 ? 45.799 36.860 55.339 1.00 8.56 105 TYR A C 1
ATOM 691 O O . TYR A 1 91 ? 46.029 38.064 55.439 1.00 8.94 105 TYR A O 1
ATOM 700 N N . GLU A 1 92 ? 44.589 36.374 55.499 1.00 7.77 106 GLU A N 1
ATOM 701 C CA . GLU A 1 92 ? 43.473 37.245 55.882 1.00 8.01 106 GLU A CA 1
ATOM 702 C C . GLU A 1 92 ? 43.107 37.006 57.339 1.00 7.86 106 GLU A C 1
ATOM 703 O O . GLU A 1 92 ? 42.837 35.858 57.742 1.00 9.10 106 GLU A O 1
ATOM 709 N N . LEU A 1 93 ? 43.034 38.084 58.125 1.00 8.58 107 LEU A N 1
ATOM 710 C CA . LEU A 1 93 ? 42.585 37.943 59.514 1.00 9.17 107 LEU A CA 1
ATOM 711 C C . LEU A 1 93 ? 41.161 37.395 59.633 1.00 9.43 107 LEU A C 1
ATOM 712 O O . LEU A 1 93 ? 40.213 37.976 59.051 1.00 10.38 107 LEU A O 1
ATOM 717 N N . PRO A 1 94 ? 40.995 36.307 60.394 1.00 10.38 108 PRO A N 1
ATOM 718 C CA . PRO A 1 94 ? 39.651 35.728 60.591 1.00 10.78 108 PRO A CA 1
ATOM 719 C C . PRO A 1 94 ? 38.939 36.340 61.803 1.00 12.46 108 PRO A C 1
ATOM 720 O O . PRO A 1 94 ? 37.796 36.022 62.044 1.00 13.27 108 PRO A O 1
ATOM 724 N N . ARG A 1 95 ? 39.642 37.187 62.553 1.00 12.43 109 ARG A N 1
ATOM 725 C CA . ARG A 1 95 ? 39.118 37.904 63.700 1.00 13.66 109 ARG A CA 1
ATOM 726 C C . ARG A 1 95 ? 40.047 39.102 63.881 1.00 13.38 109 ARG A C 1
ATOM 727 O O . ARG A 1 95 ? 41.094 39.180 63.235 1.00 11.73 109 ARG A O 1
ATOM 735 N N . ALA A 1 96 ? 39.711 40.012 64.784 1.00 13.92 110 ALA A N 1
ATOM 736 C CA . ALA A 1 96 ? 40.535 41.196 65.025 1.00 11.77 110 ALA A CA 1
ATOM 737 C C . ALA A 1 96 ? 41.731 40.873 65.894 1.00 12.51 110 ALA A C 1
ATOM 738 O O . ALA A 1 96 ? 41.682 40.020 66.804 1.00 12.32 110 ALA A O 1
ATOM 740 N N . PHE A 1 97 ? 42.813 41.579 65.635 1.00 11.27 111 PHE A N 1
ATOM 741 C CA . PHE A 1 97 ? 43.938 41.634 66.536 1.00 10.82 111 PHE A CA 1
ATOM 742 C C . PHE A 1 97 ? 44.216 43.102 66.810 1.00 11.09 111 PHE A C 1
ATOM 743 O O . PHE A 1 97 ? 44.689 43.820 65.945 1.00 9.99 111 PHE A O 1
ATOM 751 N N . GLY A 1 98 ? 43.835 43.569 68.007 1.00 9.76 112 GLY A N 1
ATOM 752 C CA . GLY A 1 98 ? 44.000 44.983 68.301 1.00 10.57 112 GLY A CA 1
ATOM 753 C C . GLY A 1 98 ? 43.274 45.849 67.303 1.00 9.50 112 GLY A C 1
ATOM 754 O O . GLY A 1 98 ? 42.081 45.605 66.983 1.00 11.27 112 GLY A O 1
ATOM 755 N N . LYS A 1 99 ? 43.955 46.850 66.777 1.00 9.18 113 LYS A N 1
ATOM 756 C CA . LYS A 1 99 ? 43.348 47.802 65.843 1.00 10.57 113 LYS A CA 1
ATOM 757 C C . LYS A 1 99 ? 43.279 47.338 64.383 1.00 10.22 113 LYS A C 1
ATOM 758 O O . LYS A 1 99 ? 42.936 48.127 63.502 1.00 10.66 113 LYS A O 1
ATOM 764 N N . TYR A 1 100 ? 43.590 46.072 64.137 1.00 9.87 114 TYR A N 1
ATOM 765 C CA . TYR A 1 100 ? 43.454 45.448 62.804 1.00 9.65 114 TYR A CA 1
ATOM 766 C C . TYR A 1 100 ? 42.259 44.506 62.803 1.00 9.62 114 TYR A C 1
ATOM 767 O O . TYR A 1 100 ? 42.289 43.462 63.449 1.00 9.23 114 TYR A O 1
ATOM 776 N N . PRO A 1 101 ? 41.174 44.880 62.103 1.00 11.26 115 PRO A N 1
ATOM 777 C CA . PRO A 1 101 ? 39.948 44.084 62.202 1.00 11.44 115 PRO A CA 1
ATOM 778 C C . PRO A 1 101 ? 39.936 42.844 61.340 1.00 12.32 115 PRO A C 1
ATOM 779 O O . PRO A 1 101 ? 40.777 42.660 60.474 1.00 11.36 115 PRO A O 1
ATOM 783 N N . LYS A 1 102 ? 38.944 42.007 61.587 1.00 12.17 116 LYS A N 1
ATOM 784 C CA . LYS A 1 102 ? 38.607 40.906 60.692 1.00 12.30 116 LYS A CA 1
ATOM 785 C C . LYS A 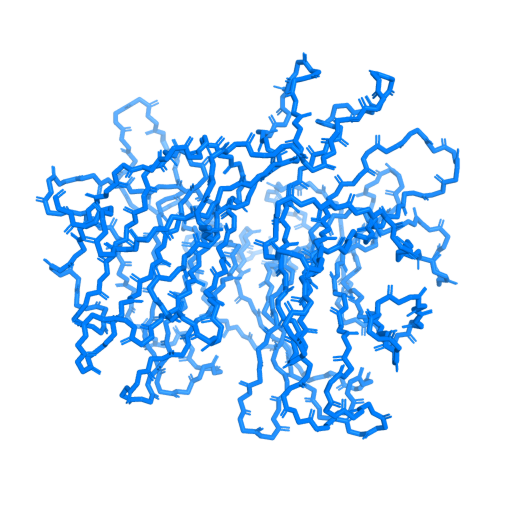1 102 ? 38.578 41.412 59.255 1.00 11.82 116 LYS A C 1
ATOM 786 O O . LYS A 1 102 ? 38.020 42.479 58.976 1.00 11.23 116 LYS A O 1
ATOM 792 N N . GLY A 1 103 ? 39.221 40.656 58.350 1.00 11.07 117 GLY A N 1
ATOM 793 C CA . GLY A 1 103 ? 39.286 40.988 56.957 1.00 11.02 117 GLY A CA 1
ATOM 794 C C . GLY A 1 103 ? 40.496 41.795 56.534 1.00 10.94 117 GLY A C 1
ATOM 795 O O . GLY A 1 103 ? 40.688 42.017 55.357 1.00 10.58 117 GLY A O 1
ATOM 796 N N . THR A 1 104 ? 41.292 42.283 57.495 1.00 9.24 118 THR A N 1
ATOM 797 C CA . THR A 1 104 ? 42.576 42.919 57.177 1.00 9.43 118 THR A CA 1
ATOM 798 C C . THR A 1 104 ? 43.389 41.849 56.459 1.00 8.39 118 THR A C 1
ATOM 799 O O . THR A 1 104 ? 43.404 40.686 56.874 1.00 8.40 118 THR A O 1
ATOM 803 N N . VAL A 1 105 ? 44.074 42.245 55.409 1.00 7.03 119 VAL A N 1
ATOM 804 C CA . VAL A 1 105 ? 45.022 41.381 54.708 1.00 7.00 119 VAL A CA 1
ATOM 805 C C . VAL A 1 105 ? 46.425 41.641 55.205 1.00 7.68 119 VAL A C 1
ATOM 806 O O . VAL A 1 105 ? 46.860 42.783 55.263 1.00 8.60 119 VAL A O 1
ATOM 810 N N . LEU A 1 106 ? 47.119 40.579 55.641 1.00 7.83 120 LEU A N 1
ATOM 811 C CA . LEU A 1 106 ? 48.498 40.678 56.005 1.00 6.86 120 LEU A CA 1
ATOM 812 C C . LEU A 1 106 ? 49.381 40.132 54.860 1.00 7.35 120 LEU A C 1
ATOM 813 O O . LEU A 1 106 ? 49.041 39.183 54.158 1.00 7.08 120 LEU A O 1
ATOM 818 N N . CYS A 1 107 ? 50.520 40.782 54.699 1.00 6.59 121 CYS A N 1
ATOM 819 C CA . CYS A 1 107 ? 51.623 40.266 53.868 1.00 7.02 121 CYS A CA 1
ATOM 820 C C . CYS A 1 107 ? 52.842 40.245 54.758 1.00 7.19 121 CYS A C 1
ATOM 821 O O . CYS A 1 107 ? 53.318 41.307 55.200 1.00 7.35 121 CYS A O 1
ATOM 824 N N . SER A 1 108 ? 53.346 39.052 55.083 1.00 6.07 122 SER A N 1
ATOM 825 C CA . SER A 1 108 ? 54.605 38.927 55.752 1.00 6.45 122 SER A CA 1
ATOM 826 C C . SER A 1 108 ? 55.659 38.519 54.741 1.00 7.71 122 SER A C 1
ATOM 827 O O . SER A 1 108 ? 55.341 38.029 53.694 1.00 10.68 122 SER A O 1
ATOM 830 N N . GLY A 1 109 ? 56.915 38.776 55.043 1.00 6.67 123 GLY A N 1
ATOM 831 C CA . GLY A 1 109 ? 58.023 38.453 54.165 1.00 6.44 123 GLY A CA 1
ATOM 832 C C . GLY A 1 109 ? 59.302 38.989 54.754 1.00 5.98 123 GLY A C 1
ATOM 833 O O . GLY A 1 109 ? 59.282 39.601 55.837 1.00 7.58 123 GLY A O 1
ATOM 834 N N . SER A 1 110 ? 60.411 38.763 54.055 1.00 5.34 124 SER A N 1
ATOM 835 C CA . SER A 1 110 ? 61.710 39.112 54.568 1.00 6.02 124 SER A CA 1
ATOM 836 C C . SER A 1 110 ? 62.308 40.307 53.819 1.00 6.40 124 SER A C 1
ATOM 837 O O . SER A 1 110 ? 62.475 40.265 52.595 1.00 7.33 124 SER A O 1
ATOM 840 N N . SER A 1 111 ? 62.600 41.357 54.593 1.00 6.64 125 SER A N 1
ATOM 841 C CA . SER A 1 111 ? 63.316 42.528 54.104 1.00 6.52 125 SER A CA 1
ATOM 842 C C . SER A 1 111 ? 64.813 42.259 54.226 1.00 7.41 125 SER A C 1
ATOM 843 O O . SER A 1 111 ? 65.279 41.826 55.282 1.00 7.23 125 SER A O 1
ATOM 846 N N . ILE A 1 112 ? 65.546 42.470 53.138 1.00 7.06 126 ILE A N 1
ATOM 847 C CA . ILE A 1 112 ? 66.924 42.034 52.997 1.00 7.38 126 ILE A CA 1
ATOM 848 C C . ILE A 1 112 ? 67.634 43.043 52.094 1.00 7.81 126 ILE A C 1
ATOM 849 O O . ILE A 1 112 ? 67.155 43.339 50.978 1.00 7.83 126 ILE A O 1
ATOM 854 N N . PRO A 1 113 ? 68.781 43.570 52.539 1.00 7.96 127 PRO A N 1
ATOM 855 C CA . PRO A 1 113 ? 69.507 44.448 51.629 1.00 8.79 127 PRO A CA 1
ATOM 856 C C . PRO A 1 113 ? 70.051 43.691 50.445 1.00 8.89 127 PRO A C 1
ATOM 857 O O . PRO A 1 113 ? 70.211 42.486 50.492 1.00 9.40 127 PRO A O 1
ATOM 861 N N A SER A 1 114 ? 70.338 44.410 49.369 0.50 9.02 128 SER A N 1
ATOM 862 N N B SER A 1 114 ? 70.343 44.403 49.372 0.50 9.23 128 SER A N 1
ATOM 863 C CA A SER A 1 114 ? 70.783 43.789 48.116 0.50 8.93 128 SER A CA 1
ATOM 864 C CA B SER A 1 114 ? 70.740 43.747 48.132 0.50 9.52 128 SER A CA 1
ATOM 865 C C A SER A 1 114 ? 71.994 42.890 48.297 0.50 9.58 128 SER A C 1
ATOM 866 C C B SER A 1 114 ? 72.007 42.904 48.275 0.50 9.82 128 SER A C 1
ATOM 867 O O A SER A 1 114 ? 72.136 41.892 47.596 0.50 10.27 128 SER A O 1
ATOM 868 O O B SER A 1 114 ? 72.183 41.938 47.542 0.50 10.43 128 SER A O 1
ATOM 873 N N . ASP A 1 115 ? 72.884 43.265 49.208 1.00 9.65 129 ASP A N 1
ATOM 874 C CA . ASP A 1 115 ? 74.063 42.470 49.476 1.00 10.49 129 ASP A CA 1
ATOM 875 C C . ASP A 1 115 ? 73.845 41.212 50.321 1.00 10.49 129 ASP A C 1
ATOM 876 O O . ASP A 1 115 ? 74.807 40.463 50.617 1.00 10.42 129 ASP A O 1
ATOM 881 N N . LEU A 1 116 ? 72.575 40.978 50.693 1.00 9.33 130 LEU A N 1
ATOM 882 C CA . LEU A 1 116 ? 72.117 39.813 51.440 1.00 9.11 130 LEU A CA 1
ATOM 883 C C . LEU A 1 116 ? 72.681 39.706 52.850 1.00 10.03 130 LEU A C 1
ATOM 884 O O . LEU A 1 116 ? 72.653 38.616 53.443 1.00 10.39 130 LEU A O 1
ATOM 889 N N . SER A 1 117 ? 73.150 40.824 53.417 1.00 8.91 131 SER A N 1
ATOM 890 C CA . SER A 1 117 ? 73.875 40.781 54.700 1.00 10.30 131 SER A CA 1
ATOM 891 C C . SER A 1 117 ? 73.032 40.558 55.964 1.00 8.98 131 SER A C 1
ATOM 892 O O . SER A 1 117 ? 73.560 40.153 57.035 1.00 11.05 131 SER A O 1
ATOM 895 N N . GLU A 1 118 ? 71.723 40.840 55.879 1.00 9.11 132 GLU A N 1
ATOM 896 C CA . GLU A 1 118 ? 70.793 40.669 57.003 1.00 8.76 132 GLU A CA 1
ATOM 897 C C . GLU A 1 118 ? 69.437 40.168 56.509 1.00 8.80 132 GLU A C 1
ATOM 898 O O . GLU A 1 118 ? 69.145 40.259 55.304 1.00 9.64 132 GLU A O 1
ATOM 904 N N . THR A 1 119 ? 68.662 39.614 57.439 1.00 8.02 133 THR A N 1
ATOM 905 C CA . THR A 1 119 ? 67.294 39.147 57.196 1.00 7.41 133 THR A CA 1
ATOM 906 C C . THR A 1 119 ? 66.363 39.720 58.244 1.00 7.61 133 THR A C 1
ATOM 907 O O . THR A 1 119 ? 66.712 39.807 59.405 1.00 8.36 133 THR A O 1
ATOM 911 N N . LEU A 1 120 ? 65.183 40.151 57.822 1.00 7.09 134 LEU A N 1
ATOM 912 C CA . LEU A 1 120 ? 64.239 40.761 58.726 1.00 6.98 134 LEU A CA 1
ATOM 913 C C . LEU A 1 120 ? 62.799 40.441 58.309 1.00 6.58 134 LEU A C 1
ATOM 914 O O . LEU A 1 120 ? 62.282 41.002 57.327 1.00 7.56 134 LEU A O 1
ATOM 919 N N . ILE A 1 121 ? 62.163 39.548 59.075 1.00 5.96 135 ILE A N 1
ATOM 920 C CA . ILE A 1 121 ? 60.790 39.191 58.839 1.00 5.55 135 ILE A CA 1
ATOM 921 C C . ILE A 1 121 ? 59.903 40.346 59.343 1.00 6.12 135 ILE A C 1
ATOM 922 O O . ILE A 1 121 ? 59.950 40.713 60.518 1.00 6.55 135 ILE A O 1
ATOM 927 N N . GLU A 1 122 ? 59.045 40.845 58.437 1.00 6.04 136 GLU A N 1
ATOM 928 C CA . GLU A 1 122 ? 58.156 41.996 58.628 1.00 6.11 136 GLU A CA 1
ATOM 929 C C . GLU A 1 122 ? 56.730 41.564 58.489 1.00 7.02 136 GLU A C 1
ATOM 930 O O . GLU A 1 122 ? 56.437 40.564 57.832 1.00 6.59 136 GLU A O 1
ATOM 936 N N . VAL A 1 123 ? 55.816 42.314 59.098 1.00 6.11 137 VAL A N 1
ATOM 937 C CA . VAL A 1 123 ? 54.388 42.236 58.761 1.00 6.81 137 VAL A CA 1
ATOM 938 C C . VAL A 1 123 ? 53.909 43.586 58.238 1.00 7.23 137 VAL A C 1
ATOM 939 O O . VAL A 1 123 ? 54.111 44.598 58.902 1.00 8.01 137 VAL A O 1
ATOM 943 N N . TYR A 1 124 ? 53.259 43.558 57.078 1.00 6.44 138 TYR A N 1
ATOM 944 C CA . TYR A 1 124 ? 52.548 44.693 56.460 1.00 7.85 138 TYR A CA 1
ATOM 945 C C . TYR A 1 124 ? 51.064 44.326 56.406 1.00 8.10 138 TYR A C 1
ATOM 946 O O . TYR A 1 124 ? 50.684 43.141 56.360 1.00 8.78 138 TYR A O 1
ATOM 955 N N . ALA A 1 125 ? 50.204 45.341 56.406 1.00 8.34 139 ALA A N 1
ATOM 956 C CA . ALA A 1 125 ? 48.760 45.126 56.425 1.00 8.75 139 ALA A CA 1
ATOM 957 C C . ALA A 1 125 ? 48.047 46.022 55.448 1.00 9.10 139 ALA A C 1
ATOM 958 O O . ALA A 1 125 ? 48.502 47.130 55.188 1.00 9.79 139 ALA A O 1
ATOM 960 N N . SER A 1 126 ? 46.974 45.495 54.861 1.00 8.00 140 SER A N 1
ATOM 961 C CA . SER A 1 126 ? 46.077 46.249 53.978 1.00 8.45 140 SER A CA 1
ATOM 962 C C . SER A 1 126 ? 44.684 46.276 54.594 1.00 8.97 140 SER A C 1
ATOM 963 O O . SER A 1 126 ? 44.107 45.226 54.898 1.00 8.29 140 SER A O 1
ATOM 966 N N . ARG A 1 127 ? 44.146 47.493 54.739 1.00 9.11 141 ARG A N 1
ATOM 967 C CA . ARG A 1 127 ? 42.809 47.711 55.300 1.00 9.81 141 ARG A CA 1
ATOM 968 C C . ARG A 1 127 ? 41.764 47.893 54.192 1.00 10.74 141 ARG A C 1
ATOM 969 O O . ARG A 1 127 ? 40.592 48.162 54.484 1.00 12.45 141 ARG A O 1
ATOM 977 N N . ASP A 1 128 ? 42.167 47.732 52.937 1.00 9.70 142 ASP A N 1
ATOM 978 C CA . ASP A 1 128 ? 41.272 47.956 51.808 1.00 10.36 142 ASP A CA 1
ATOM 979 C C . ASP A 1 128 ? 41.370 46.800 50.779 1.00 9.92 142 ASP A C 1
ATOM 980 O O . ASP A 1 128 ? 41.189 47.011 49.594 1.00 11.15 142 ASP A O 1
ATOM 985 N N . LYS A 1 129 ? 41.552 45.588 51.274 1.00 10.45 143 LYS A N 1
ATOM 986 C CA . LYS A 1 129 ? 41.474 44.378 50.435 1.00 10.63 143 LYS A CA 1
ATOM 987 C C . LYS A 1 129 ? 42.569 44.346 49.359 1.00 10.71 143 LYS A C 1
ATOM 988 O O . LYS A 1 129 ? 42.402 43.772 48.291 1.00 11.32 143 LYS A O 1
ATOM 994 N N . GLY A 1 130 ? 43.717 44.922 49.685 1.00 10.07 144 GLY A N 1
ATOM 995 C CA . GLY A 1 130 ? 44.922 44.723 48.858 1.00 9.96 144 GLY A CA 1
ATOM 996 C C . GLY A 1 130 ? 45.375 45.907 48.012 1.00 10.22 144 GLY A C 1
ATOM 997 O O . GLY A 1 130 ? 46.332 45.765 47.235 1.00 10.23 144 GLY A O 1
ATOM 998 N N . TYR A 1 131 ? 44.693 47.050 48.123 1.00 10.00 145 TYR A N 1
ATOM 999 C CA . TYR A 1 131 ? 44.998 48.222 47.321 1.00 10.32 145 TYR A CA 1
ATOM 1000 C C . TYR A 1 131 ? 46.097 49.118 47.915 1.00 9.93 145 TYR A C 1
ATOM 1001 O O . TYR A 1 131 ? 46.884 49.687 47.157 1.00 10.50 145 TYR A O 1
ATOM 1010 N N . THR A 1 132 ? 46.142 49.239 49.248 1.00 9.25 146 THR A N 1
ATOM 1011 C CA . THR A 1 132 ? 47.228 49.946 49.911 1.00 8.56 146 THR A CA 1
ATOM 1012 C C . THR A 1 132 ? 47.758 49.105 51.062 1.00 9.25 146 THR A C 1
ATOM 1013 O O . THR A 1 132 ? 47.064 48.227 51.582 1.00 9.63 146 THR A O 1
ATOM 1017 N N . TRP A 1 133 ? 48.959 49.463 51.492 1.00 9.02 147 TRP A N 1
ATOM 1018 C CA . TRP A 1 133 ? 49.682 48.750 52.544 1.00 8.77 147 TRP A CA 1
ATOM 1019 C C . TRP A 1 133 ? 50.298 49.678 53.549 1.00 8.67 147 TRP A C 1
ATOM 1020 O O . TRP A 1 133 ? 50.765 50.783 53.193 1.00 9.41 147 TRP A O 1
ATOM 1031 N N A GLU A 1 134 ? 50.336 49.215 54.804 0.50 9.73 148 GLU A N 1
ATOM 1032 N N B GLU A 1 134 ? 50.411 49.182 54.770 0.50 9.70 148 GLU A N 1
ATOM 1033 C CA A GLU A 1 134 ? 50.995 49.910 55.930 0.50 10.32 148 GLU A CA 1
ATOM 1034 C CA B GLU A 1 134 ? 51.105 49.891 55.817 0.50 10.28 148 GLU A CA 1
ATOM 1035 C C A GLU A 1 134 ? 51.920 48.932 56.652 0.50 10.18 148 GLU A C 1
ATOM 1036 C C B GLU A 1 134 ? 51.942 48.924 56.624 0.50 10.15 148 GLU A C 1
ATOM 1037 O O A GLU A 1 134 ? 51.544 47.780 56.883 0.50 9.56 148 GLU A O 1
ATOM 1038 O O B GLU A 1 134 ? 51.538 47.786 56.882 0.50 9.55 148 GLU A O 1
ATOM 1049 N N . PHE A 1 135 ? 53.124 49.391 56.999 1.00 9.15 149 PHE A N 1
ATOM 1050 C CA . PHE A 1 135 ? 54.022 48.653 57.892 1.00 9.18 149 PHE A CA 1
ATOM 1051 C C . PHE A 1 135 ? 53.365 48.469 59.247 1.00 9.15 149 PHE A C 1
ATOM 1052 O O . PHE A 1 135 ? 52.807 49.429 59.824 1.00 10.40 149 PHE A O 1
ATOM 1060 N N . VAL A 1 136 ? 53.384 47.232 59.769 1.00 8.98 150 VAL A N 1
ATOM 1061 C CA . VAL A 1 136 ? 52.786 46.960 61.068 1.00 8.95 150 VAL A CA 1
ATOM 1062 C C . VAL A 1 136 ? 53.861 46.793 62.124 1.00 8.91 150 VAL A C 1
ATOM 1063 O O . VAL A 1 136 ? 53.905 47.567 63.104 1.00 8.46 150 VAL A O 1
ATOM 1067 N N . SER A 1 137 ? 54.737 45.809 61.936 1.00 8.69 151 SER A N 1
ATOM 1068 C CA . SER A 1 137 ? 55.792 45.530 62.887 1.00 7.92 151 SER A CA 1
ATOM 1069 C C . SER A 1 137 ? 56.935 44.706 62.324 1.00 7.98 151 SER A C 1
ATOM 1070 O O . SER A 1 137 ? 56.752 43.962 61.353 1.00 8.63 151 SER A O 1
ATOM 1073 N N . HIS A 1 138 ? 58.103 44.852 62.964 1.00 7.89 152 HIS A N 1
ATOM 1074 C CA . HIS A 1 138 ? 59.225 43.934 62.817 1.00 8.31 152 HIS A CA 1
ATOM 1075 C C . HIS A 1 138 ? 59.021 42.706 63.698 1.00 8.41 152 HIS A C 1
ATOM 1076 O O . HIS A 1 138 ? 58.615 42.813 64.872 1.00 9.40 152 HIS A O 1
ATOM 1083 N N . VAL A 1 139 ? 59.222 41.527 63.127 1.00 7.91 153 VAL A N 1
ATOM 1084 C CA . VAL A 1 139 ? 59.065 40.277 63.861 1.00 8.10 153 VAL A CA 1
ATOM 1085 C C . VAL A 1 139 ? 60.380 39.671 64.304 1.00 8.52 153 VAL A C 1
ATOM 1086 O O . VAL A 1 139 ? 60.597 39.411 65.496 1.00 10.16 153 VAL A O 1
ATOM 1090 N N . ALA A 1 140 ? 61.264 39.403 63.361 1.00 8.13 154 ALA A N 1
ATOM 1091 C CA . ALA A 1 140 ? 62.484 38.648 63.665 1.00 8.51 154 ALA A CA 1
ATOM 1092 C C . ALA A 1 140 ? 63.627 39.110 62.797 1.00 8.30 154 ALA A C 1
ATOM 1093 O O . ALA A 1 140 ? 63.515 39.104 61.589 1.00 9.37 154 ALA A O 1
ATOM 1095 N N . LEU A 1 141 ? 64.721 39.507 63.438 1.00 8.22 155 LEU A N 1
ATOM 1096 C CA . LEU A 1 141 ? 65.961 39.883 62.755 1.00 7.87 155 LEU A CA 1
ATOM 1097 C C . LEU A 1 141 ? 66.948 38.765 62.810 1.00 8.56 155 LEU A C 1
ATOM 1098 O O . LEU A 1 141 ? 67.151 38.143 63.885 1.00 8.49 155 LEU A O 1
ATOM 1103 N N . GLY A 1 142 ? 67.578 38.495 61.675 1.00 8.05 156 GLY A N 1
ATOM 1104 C CA . GLY A 1 142 ? 68.641 37.549 61.559 1.00 8.55 156 GLY A CA 1
ATOM 1105 C C . GLY A 1 142 ? 69.801 38.065 60.711 1.00 8.40 156 GLY A C 1
ATOM 1106 O O . GLY A 1 142 ? 69.836 39.217 60.237 1.00 8.61 156 GLY A O 1
ATOM 1107 N N . GLY A 1 143 ? 70.732 37.161 60.484 1.00 8.73 157 GLY A N 1
ATOM 1108 C CA . GLY A 1 143 ? 71.944 37.465 59.732 1.00 8.75 157 GLY A CA 1
ATOM 1109 C C . GLY A 1 143 ? 71.862 37.185 58.248 1.00 9.36 157 GLY A C 1
ATOM 1110 O O . GLY A 1 143 ? 70.802 37.301 57.626 1.00 9.17 157 GLY A O 1
ATOM 1111 N N . GLU A 1 144 ? 73.000 36.824 57.664 1.00 8.69 158 GLU A N 1
ATOM 1112 C CA . GLU A 1 144 ? 73.199 36.824 56.238 1.00 9.38 158 GLU A CA 1
ATOM 1113 C C . GLU A 1 144 ? 72.314 35.784 55.548 1.00 8.54 158 GLU A C 1
ATOM 1114 O O . GLU A 1 144 ? 72.252 34.622 55.961 1.00 8.66 158 GLU A O 1
ATOM 1120 N N . ALA A 1 145 ? 71.660 36.208 54.476 1.00 8.81 159 ALA A N 1
ATOM 1121 C CA . ALA A 1 145 ? 70.655 35.410 53.769 1.00 8.92 159 ALA A CA 1
ATOM 1122 C C . ALA A 1 145 ? 71.228 34.393 52.810 1.00 8.86 159 ALA A C 1
ATOM 1123 O O . ALA A 1 145 ? 70.871 34.386 51.634 1.00 8.42 159 ALA A O 1
ATOM 1125 N N . LEU A 1 146 ? 72.058 33.478 53.332 1.00 8.17 160 LEU A N 1
ATOM 1126 C CA . LEU A 1 146 ? 72.488 32.294 52.604 1.00 8.19 160 LEU A CA 1
ATOM 1127 C C . LEU A 1 146 ? 72.245 31.090 53.482 1.00 8.35 160 LEU A C 1
ATOM 1128 O O . LEU A 1 146 ? 72.439 31.171 54.694 1.00 9.31 160 LEU A O 1
ATOM 1133 N N . PRO A 1 147 ? 71.771 29.966 52.901 1.00 9.09 161 PRO A N 1
ATOM 1134 C CA . PRO A 1 147 ? 71.371 28.797 53.724 1.00 9.49 161 PRO A CA 1
ATOM 1135 C C . PRO A 1 147 ? 72.551 27.898 54.093 1.00 10.36 161 PRO A C 1
ATOM 1136 O O . PRO A 1 147 ? 72.585 26.704 53.729 1.00 10.56 161 PRO A O 1
ATOM 1140 N N . ASN A 1 148 ? 73.540 28.500 54.742 1.00 9.83 162 ASN A N 1
ATOM 1141 C CA . ASN A 1 148 ? 74.818 27.872 55.055 1.00 10.48 162 ASN A CA 1
ATOM 1142 C C . ASN A 1 148 ? 74.960 27.700 56.557 1.00 9.71 162 ASN A C 1
ATOM 1143 O O . ASN A 1 148 ? 74.602 28.589 57.323 1.00 10.23 162 ASN A O 1
ATOM 1148 N N . PRO A 1 149 ? 75.493 26.541 57.006 1.00 11.88 163 PRO A N 1
ATOM 1149 C CA . PRO A 1 149 ? 75.637 26.314 58.439 1.00 12.82 163 PRO A CA 1
ATOM 1150 C C . PRO A 1 149 ? 76.532 27.373 59.077 1.00 11.98 163 PRO A C 1
ATOM 1151 O O . PRO A 1 149 ? 77.582 27.722 58.499 1.00 13.33 163 PRO A O 1
ATOM 1155 N N . GLY A 1 150 ? 76.122 27.884 60.241 1.00 11.93 164 GLY A N 1
ATOM 1156 C CA . GLY A 1 150 ? 76.927 28.817 61.025 1.00 11.75 164 GLY A CA 1
ATOM 1157 C C . GLY A 1 150 ? 76.574 30.255 60.770 1.00 10.75 164 GLY A C 1
ATOM 1158 O O . GLY A 1 150 ? 76.821 31.106 61.616 1.00 12.34 164 GLY A O 1
ATOM 1159 N N . LEU A 1 151 ? 75.895 30.528 59.652 1.00 9.92 165 LEU A N 1
ATOM 1160 C CA . LEU A 1 151 ? 75.230 31.835 59.490 1.00 9.71 165 LEU A CA 1
ATOM 1161 C C . LEU A 1 151 ? 73.939 31.901 60.309 1.00 9.35 165 LEU A C 1
ATOM 1162 O O . LEU A 1 151 ? 73.434 30.870 60.734 1.00 9.65 165 LEU A O 1
ATOM 1167 N N . THR A 1 152 ? 73.424 33.107 60.538 1.00 8.16 166 THR A N 1
ATOM 1168 C CA . THR A 1 152 ? 72.285 33.282 61.435 1.00 8.09 166 THR A CA 1
ATOM 1169 C C . THR A 1 152 ? 70.981 33.869 60.806 1.00 7.75 166 THR A C 1
ATOM 1170 O O . THR A 1 152 ? 70.212 34.549 61.517 1.00 8.13 166 THR A O 1
ATOM 1174 N N . PRO A 1 153 ? 70.673 33.575 59.534 1.00 7.35 167 PRO A N 1
ATOM 1175 C CA . PRO A 1 153 ? 69.426 34.150 59.006 1.00 7.94 167 PRO A CA 1
ATOM 1176 C C . PRO A 1 153 ? 68.131 33.559 59.551 1.00 7.24 167 PRO A C 1
ATOM 1177 O O . PRO A 1 153 ? 68.109 32.459 60.103 1.00 7.74 167 PRO A O 1
ATOM 1181 N N . VAL A 1 154 ? 67.058 34.299 59.325 1.00 6.58 168 VAL A N 1
ATOM 1182 C CA . VAL A 1 154 ? 65.701 33.814 59.487 1.00 6.18 168 VAL A CA 1
ATOM 1183 C C . VAL A 1 154 ? 65.013 33.828 58.134 1.00 5.97 168 VAL A C 1
ATOM 1184 O O . VAL A 1 154 ? 65.381 34.612 57.234 1.00 7.55 168 VAL A O 1
ATOM 1188 N N . TRP A 1 155 ? 63.985 32.990 57.991 1.00 6.31 169 TRP A N 1
ATOM 1189 C CA . TRP A 1 155 ? 63.337 32.810 56.690 1.00 6.06 169 TRP A CA 1
ATOM 1190 C C . TRP A 1 155 ? 61.897 32.346 56.798 1.00 5.95 169 TRP A C 1
ATOM 1191 O O . TRP A 1 155 ? 61.490 31.723 57.773 1.00 6.53 169 TRP A O 1
ATOM 1202 N N . GLU A 1 156 ? 61.156 32.577 55.730 1.00 5.73 170 GLU A N 1
ATOM 1203 C CA . GLU A 1 156 ? 59.972 31.750 55.391 1.00 6.22 170 GLU A CA 1
ATOM 1204 C C . GLU A 1 156 ? 58.798 31.815 56.366 1.00 6.30 170 GLU A C 1
ATOM 1205 O O . GLU A 1 156 ? 58.363 30.761 56.898 1.00 5.69 170 GLU A O 1
ATOM 1211 N N . PRO A 1 157 ? 58.243 33.018 56.580 1.00 5.82 171 PRO A N 1
ATOM 1212 C CA . PRO A 1 157 ? 57.081 33.124 57.479 1.00 7.04 171 PRO A CA 1
ATOM 1213 C C . PRO A 1 157 ? 55.827 32.406 57.015 1.00 6.26 171 PRO A C 1
ATOM 1214 O O . PRO A 1 157 ? 55.491 32.400 55.822 1.00 6.08 171 PRO A O 1
ATOM 1218 N N . PHE A 1 158 ? 55.076 31.886 57.975 1.00 6.73 172 PHE A N 1
ATOM 1219 C CA . PHE A 1 158 ? 53.756 31.310 57.730 1.00 6.99 172 PHE A CA 1
ATOM 1220 C C . PHE A 1 158 ? 52.838 31.733 58.896 1.00 7.34 172 PHE A C 1
ATOM 1221 O O . PHE A 1 158 ? 53.196 31.589 60.063 1.00 6.50 172 PHE A O 1
ATOM 1229 N N . LEU A 1 159 ? 51.661 32.261 58.566 1.00 7.31 173 LEU A N 1
ATOM 1230 C CA A LEU A 1 159 ? 50.725 32.816 59.572 0.70 7.76 173 LEU A CA 1
ATOM 1231 C CA B LEU A 1 159 ? 50.733 32.821 59.563 0.30 7.89 173 LEU A CA 1
ATOM 1232 C C . LEU A 1 159 ? 49.488 31.959 59.766 1.00 8.17 173 LEU A C 1
ATOM 1233 O O . LEU A 1 159 ? 48.889 31.489 58.812 1.00 8.14 173 LEU A O 1
ATOM 1242 N N . MET A 1 160 ? 49.066 31.815 61.024 1.00 7.98 174 MET A N 1
ATOM 1243 C CA . MET A 1 160 ? 47.833 31.100 61.344 1.00 8.37 174 MET A CA 1
ATOM 1244 C C . MET A 1 160 ? 47.303 31.552 62.716 1.00 9.37 174 MET A C 1
ATOM 1245 O O . MET A 1 160 ? 48.057 31.710 63.668 1.00 8.65 174 MET A O 1
ATOM 1250 N N . THR A 1 161 ? 45.989 31.721 62.816 1.00 9.38 175 THR A N 1
ATOM 1251 C CA . THR A 1 161 ? 45.340 32.048 64.080 1.00 10.06 175 THR A CA 1
ATOM 1252 C C . THR A 1 161 ? 45.120 30.787 64.909 1.00 10.71 175 THR A C 1
ATOM 1253 O O . THR A 1 161 ? 44.817 29.719 64.354 1.00 11.12 175 THR A O 1
ATOM 1257 N N . TYR A 1 162 ? 45.266 30.906 66.226 1.00 10.38 176 TYR A N 1
ATOM 1258 C CA . TYR A 1 162 ? 44.864 29.836 67.177 1.00 10.69 176 TYR A CA 1
ATOM 1259 C C . TYR A 1 162 ? 44.254 30.508 68.381 1.00 12.48 176 TYR A C 1
ATOM 1260 O O . TYR A 1 162 ? 44.957 31.194 69.113 1.00 12.38 176 TYR A O 1
ATOM 1269 N N . LYS A 1 163 ? 42.945 30.339 68.550 1.00 13.53 177 LYS A N 1
ATOM 1270 C CA . LYS A 1 163 ? 42.223 30.966 69.654 1.00 15.77 177 LYS A CA 1
ATOM 1271 C C . LYS A 1 163 ? 42.468 32.472 69.641 1.00 15.81 177 LYS A C 1
ATOM 1272 O O . LYS A 1 163 ? 42.182 33.144 68.654 1.00 17.56 177 LYS A O 1
ATOM 1278 N N . GLU A 1 164 ? 42.997 33.034 70.700 1.00 17.52 178 GLU A N 1
ATOM 1279 C CA . GLU A 1 164 ? 43.114 34.474 70.744 1.00 18.28 178 GLU A CA 1
ATOM 1280 C C . GLU A 1 164 ? 44.469 34.985 70.241 1.00 17.30 178 GLU A C 1
ATOM 1281 O O . GLU A 1 164 ? 44.736 36.196 70.325 1.00 17.13 178 GLU A O 1
ATOM 1287 N N . LYS A 1 165 ? 45.307 34.085 69.717 1.00 14.16 179 LYS A N 1
ATOM 1288 C CA . LYS A 1 165 ? 46.648 34.462 69.253 1.00 12.72 179 LYS A CA 1
ATOM 1289 C C . LYS A 1 165 ? 46.796 34.335 67.748 1.00 10.66 179 LYS A C 1
ATOM 1290 O O . LYS A 1 165 ? 46.184 33.469 67.121 1.00 11.01 179 LYS A O 1
ATOM 1296 N N . LEU A 1 166 ? 47.652 35.165 67.195 1.00 8.81 180 LEU A N 1
ATOM 1297 C CA . LEU A 1 166 ? 48.144 34.962 65.814 1.00 8.65 180 LEU A CA 1
ATOM 1298 C C . LEU A 1 166 ? 49.566 34.381 65.936 1.00 8.59 180 LEU A C 1
ATOM 1299 O O . LEU A 1 166 ? 50.417 34.915 66.645 1.00 9.25 180 LEU A O 1
ATOM 1304 N N . ILE A 1 167 ? 49.801 33.261 65.260 1.00 8.99 181 ILE A N 1
ATOM 1305 C CA . ILE A 1 167 ? 51.102 32.585 65.287 1.00 8.70 181 ILE A CA 1
ATOM 1306 C C . ILE A 1 167 ? 51.827 32.804 63.963 1.00 8.11 181 ILE A C 1
ATOM 1307 O O . ILE A 1 167 ? 51.231 32.662 62.898 1.00 7.83 181 ILE A O 1
ATOM 1312 N N . LEU A 1 168 ? 53.105 33.147 64.049 1.00 6.44 182 LEU A N 1
ATOM 1313 C CA . LEU A 1 168 ? 53.976 33.284 62.891 1.00 6.55 182 LEU A CA 1
ATOM 1314 C C . LEU A 1 168 ? 55.084 32.278 63.054 1.00 6.53 182 LEU A C 1
ATOM 1315 O O . LEU A 1 168 ? 55.927 32.388 63.940 1.00 7.12 182 LEU A O 1
ATOM 1320 N N . TYR A 1 169 ? 55.048 31.270 62.173 1.00 6.13 183 TYR A N 1
ATOM 1321 C CA . TYR A 1 169 ? 56.017 30.177 62.107 1.00 7.15 183 TYR A CA 1
ATOM 1322 C C . TYR A 1 169 ? 57.083 30.519 61.103 1.00 6.89 183 TYR A C 1
ATOM 1323 O O . TYR A 1 169 ? 56.794 31.084 60.048 1.00 7.21 183 TYR A O 1
ATOM 1332 N N . TYR A 1 170 ? 58.348 30.207 61.417 1.00 6.41 184 TYR A N 1
ATOM 1333 C CA . TYR A 1 170 ? 59.409 30.437 60.474 1.00 5.55 184 TYR A CA 1
ATOM 1334 C C . TYR A 1 170 ? 60.626 29.526 60.692 1.00 6.42 184 TYR A C 1
ATOM 1335 O O . TYR A 1 170 ? 60.604 28.665 61.595 1.00 5.75 184 TYR A O 1
ATOM 1344 N N . SER A 1 171 ? 61.624 29.681 59.827 1.00 6.33 185 SER A N 1
ATOM 1345 C CA . SER A 1 171 ? 62.903 28.965 59.833 1.00 6.18 185 SER A CA 1
ATOM 1346 C C . SER A 1 171 ? 63.976 29.845 60.455 1.00 6.76 185 SER A C 1
ATOM 1347 O O . SER A 1 171 ? 64.061 31.033 60.138 1.00 7.40 185 SER A O 1
ATOM 1350 N N . ASP A 1 172 ? 64.836 29.266 61.307 1.00 6.46 186 ASP A N 1
ATOM 1351 C CA . ASP A 1 172 ? 65.707 30.072 62.188 1.00 7.35 186 ASP A CA 1
ATOM 1352 C C . ASP A 1 172 ? 67.071 29.437 62.266 1.00 8.45 186 ASP A C 1
ATOM 1353 O O . ASP A 1 172 ? 67.215 28.303 62.802 1.00 8.65 186 ASP A O 1
ATOM 1358 N N . GLN A 1 173 ? 68.088 30.183 61.826 1.00 8.12 187 GLN A N 1
ATOM 1359 C CA . GLN A 1 173 ? 69.483 29.730 61.930 1.00 7.99 187 GLN A CA 1
ATOM 1360 C C . GLN A 1 173 ? 70.240 30.404 63.067 1.00 8.87 187 GLN A C 1
ATOM 1361 O O . GLN A 1 173 ? 71.445 30.225 63.169 1.00 8.22 187 GLN A O 1
ATOM 1367 N N . ARG A 1 174 ? 69.565 31.121 63.949 1.00 8.13 188 ARG A N 1
ATOM 1368 C CA . ARG A 1 174 ? 70.267 31.927 64.973 1.00 8.59 188 ARG A CA 1
ATOM 1369 C C . ARG A 1 174 ? 70.876 31.083 66.105 1.00 9.83 188 ARG A C 1
ATOM 1370 O O . ARG A 1 174 ? 71.761 31.587 66.801 1.00 11.10 188 ARG A O 1
ATOM 1378 N N . ASP A 1 175 ? 70.430 29.838 66.288 1.00 9.88 189 ASP A N 1
ATOM 1379 C CA . ASP A 1 175 ? 71.025 28.919 67.301 1.00 10.09 189 ASP A CA 1
ATOM 1380 C C . ASP A 1 175 ? 72.178 28.182 66.592 1.00 10.24 189 ASP A C 1
ATOM 1381 O O . ASP A 1 175 ? 72.174 26.967 66.434 1.00 11.39 189 ASP A O 1
ATOM 1386 N N . ASN A 1 176 ? 73.128 28.964 66.098 1.00 11.09 190 ASN A N 1
ATOM 1387 C CA . ASN A 1 176 ? 74.069 28.533 65.067 1.00 11.18 190 ASN A CA 1
ATOM 1388 C C . ASN A 1 176 ? 75.203 27.655 65.558 1.00 11.86 190 ASN A C 1
ATOM 1389 O O . ASN A 1 176 ? 75.943 27.139 64.724 1.00 12.66 190 ASN A O 1
ATOM 1394 N N . ALA A 1 177 ? 75.307 27.480 66.865 1.00 12.40 191 ALA A N 1
ATOM 1395 C CA . ALA A 1 177 ? 76.260 26.531 67.445 1.00 12.90 191 ALA A CA 1
ATOM 1396 C C . ALA A 1 177 ? 75.642 25.181 67.772 1.00 13.10 191 ALA A C 1
ATOM 1397 O O . ALA A 1 177 ? 76.362 24.272 68.121 1.00 15.06 191 ALA A O 1
ATOM 1399 N N . THR A 1 178 ? 74.308 25.039 67.657 1.00 12.63 192 THR A N 1
ATOM 1400 C CA . THR A 1 178 ? 73.598 23.855 68.055 1.00 12.98 192 THR A CA 1
ATOM 1401 C C . THR A 1 178 ? 72.718 23.255 66.948 1.00 11.68 192 THR A C 1
ATOM 1402 O O . THR A 1 178 ? 72.555 22.054 66.861 1.00 11.26 192 THR A O 1
ATOM 1406 N N . HIS A 1 179 ? 72.151 24.108 66.088 1.00 10.94 193 HIS A N 1
ATOM 1407 C CA . HIS A 1 179 ? 71.351 23.632 64.959 1.00 9.08 193 HIS A CA 1
ATOM 1408 C C . HIS A 1 179 ? 71.627 24.445 63.705 1.00 8.72 193 HIS A C 1
ATOM 1409 O O . HIS A 1 179 ? 71.403 25.638 63.696 1.00 9.94 193 HIS A O 1
ATOM 1416 N N . SER A 1 180 ? 72.110 23.790 62.646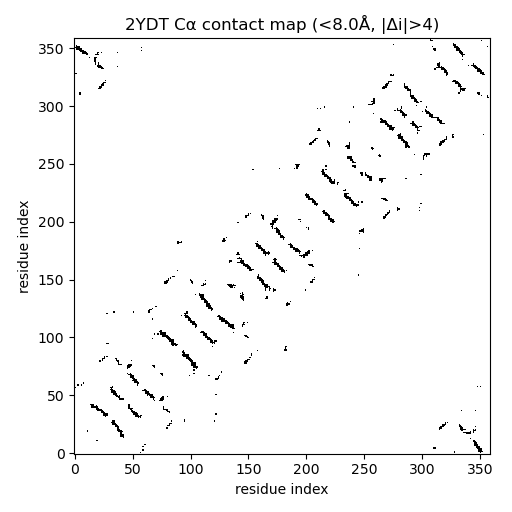 1.00 8.66 194 SER A N 1
ATOM 1417 C CA . SER A 1 180 ? 72.344 24.486 61.370 1.00 7.98 194 SER A CA 1
ATOM 1418 C C . SER A 1 180 ? 71.100 25.310 60.999 1.00 7.61 194 SER A C 1
ATOM 1419 O O . SER A 1 180 ? 71.198 26.503 60.599 1.00 7.82 194 SER A O 1
ATOM 1422 N N . GLN A 1 181 ? 69.940 24.700 61.157 1.00 8.00 195 GLN A N 1
ATOM 1423 C CA . GLN A 1 181 ? 68.679 25.431 61.149 1.00 6.65 195 GLN A CA 1
ATOM 1424 C C . GLN A 1 181 ? 67.697 24.675 62.055 1.00 7.59 195 GLN A C 1
ATOM 1425 O O . GLN A 1 181 ? 67.793 23.442 62.210 1.00 7.57 195 GLN A O 1
ATOM 1431 N N . LYS A 1 182 ? 66.760 25.419 62.645 1.00 7.29 196 LYS A N 1
ATOM 1432 C CA . LYS A 1 182 ? 65.631 24.840 63.356 1.00 7.85 196 LYS A CA 1
ATOM 1433 C C . LYS A 1 182 ? 64.370 25.621 62.964 1.00 7.67 196 LYS A C 1
ATOM 1434 O O . LYS A 1 182 ? 64.453 26.598 62.231 1.00 7.25 196 LYS A O 1
ATOM 1440 N N . LEU A 1 183 ? 63.222 25.165 63.438 1.00 6.95 197 LEU A N 1
ATOM 1441 C CA . LEU A 1 183 ? 61.907 25.724 63.137 1.00 7.12 197 LEU A CA 1
ATOM 1442 C C . LEU A 1 183 ? 61.322 26.267 64.430 1.00 6.58 197 LEU A C 1
ATOM 1443 O O . LEU A 1 183 ? 61.393 25.609 65.477 1.00 6.44 197 LEU A O 1
ATOM 1448 N N . VAL A 1 184 ? 60.789 27.484 64.359 1.00 6.80 198 VAL A N 1
ATOM 1449 C CA . VAL A 1 184 ? 60.345 28.236 65.531 1.00 6.31 198 VAL A CA 1
ATOM 1450 C C . VAL A 1 184 ? 59.120 29.046 65.227 1.00 6.73 198 VAL A C 1
ATOM 1451 O O . VAL A 1 184 ? 58.736 29.193 64.066 1.00 7.70 198 VAL A O 1
ATOM 1455 N N . HIS A 1 185 ? 58.490 29.599 66.273 1.00 7.33 199 HIS A N 1
ATOM 1456 C CA . HIS A 1 185 ? 57.385 30.546 66.086 1.00 6.77 199 HIS A CA 1
ATOM 1457 C C . HIS A 1 185 ? 57.423 31.643 67.126 1.00 7.77 199 HIS A C 1
ATOM 1458 O O . HIS A 1 185 ? 58.078 31.525 68.173 1.00 7.88 199 HIS A O 1
ATOM 1465 N N . GLN A 1 186 ? 56.705 32.725 66.814 1.00 7.69 200 GLN A N 1
ATOM 1466 C CA . GLN A 1 186 ? 56.364 33.734 67.794 1.00 7.49 200 GLN A CA 1
ATOM 1467 C C . GLN A 1 186 ? 54.877 34.009 67.673 1.00 8.75 200 GLN A C 1
ATOM 1468 O O . GLN A 1 186 ? 54.275 33.794 66.614 1.00 8.85 200 GLN A O 1
ATOM 1474 N N . THR A 1 187 ? 54.274 34.504 68.761 1.00 8.39 201 THR A N 1
ATOM 1475 C CA . THR A 1 187 ? 52.863 34.838 68.735 1.00 8.19 201 THR A CA 1
ATOM 1476 C C . THR A 1 187 ? 52.615 36.329 69.029 1.00 8.85 201 THR A C 1
ATOM 1477 O O . THR A 1 187 ? 53.475 37.025 69.572 1.00 9.08 201 THR A O 1
ATOM 1481 N N . THR A 1 188 ? 51.428 36.788 68.657 1.00 8.40 202 THR A N 1
ATOM 1482 C CA . THR A 1 188 ? 51.026 38.158 68.953 1.00 8.42 202 THR A CA 1
ATOM 1483 C C . THR A 1 188 ? 49.520 38.228 69.228 1.00 8.11 202 THR A C 1
ATOM 1484 O O . THR A 1 188 ? 48.742 37.421 68.700 1.00 8.04 202 THR A O 1
ATOM 1488 N N . THR A 1 189 ? 49.109 39.227 70.030 1.00 8.92 203 THR A N 1
ATOM 1489 C CA . THR A 1 189 ? 47.715 39.500 70.221 1.00 11.75 203 THR A CA 1
ATOM 1490 C C . THR A 1 189 ? 47.301 40.867 69.673 1.00 10.88 203 THR A C 1
ATOM 1491 O O . THR A 1 189 ? 46.108 41.117 69.501 1.00 11.62 203 THR A O 1
ATOM 1495 N N . ASP A 1 190 ? 48.271 41.723 69.367 1.00 11.62 204 ASP A N 1
ATOM 1496 C CA . ASP A 1 190 ? 47.985 43.071 68.818 1.00 11.14 204 ASP A CA 1
ATOM 1497 C C . ASP A 1 190 ? 48.674 43.378 67.495 1.00 11.08 204 ASP A C 1
ATOM 1498 O O . ASP A 1 190 ? 48.560 44.495 66.978 1.00 11.74 204 ASP A O 1
ATOM 1503 N N A LEU A 1 191 ? 49.366 42.380 66.939 0.65 10.82 205 LEU A N 1
ATOM 1504 N N B LEU A 1 191 ? 49.369 42.380 66.940 0.35 11.18 205 LEU A N 1
ATOM 1505 C CA A LEU A 1 191 ? 50.199 42.536 65.748 0.65 10.33 205 LEU A CA 1
ATOM 1506 C CA B LEU A 1 191 ? 50.192 42.527 65.733 0.35 11.04 205 LEU A CA 1
ATOM 1507 C C A LEU A 1 191 ? 51.426 43.440 65.880 0.65 10.84 205 LEU A C 1
ATOM 1508 C C B LEU A 1 191 ? 51.427 43.432 65.878 0.35 11.21 205 LEU A C 1
ATOM 1509 O O A LEU A 1 191 ? 52.161 43.616 64.900 0.65 11.54 205 LEU A O 1
ATOM 1510 O O B LEU A 1 191 ? 52.168 43.604 64.905 0.35 11.54 205 LEU A O 1
ATOM 1519 N N . LYS A 1 192 ? 51.647 43.991 67.069 1.00 11.33 206 LYS A N 1
ATOM 1520 C CA . LYS A 1 192 ? 52.791 44.885 67.342 1.00 11.77 206 LYS A CA 1
ATOM 1521 C C . LYS A 1 192 ? 53.866 44.259 68.239 1.00 11.57 206 LYS A C 1
ATOM 1522 O O . LYS A 1 192 ? 55.067 44.377 67.953 1.00 13.22 206 LYS A O 1
ATOM 1528 N N . LYS A 1 193 ? 53.433 43.620 69.313 1.00 12.09 207 LYS A N 1
ATOM 1529 C CA . LYS A 1 193 ? 54.306 43.018 70.331 1.00 13.93 207 LYS A CA 1
ATOM 1530 C C . LYS A 1 193 ? 54.338 41.514 70.031 1.00 12.72 207 LYS A C 1
ATOM 1531 O O . LYS A 1 193 ? 53.291 40.879 69.946 1.00 12.23 207 LYS A O 1
ATOM 1537 N N . TRP A 1 194 ? 55.535 40.955 69.895 1.00 10.85 208 TRP A N 1
ATOM 1538 C CA . TRP A 1 194 ? 55.687 39.502 69.610 1.00 11.00 208 TRP A CA 1
ATOM 1539 C C . TRP A 1 194 ? 56.271 38.778 70.833 1.00 11.70 208 TRP A C 1
ATOM 1540 O O . TRP A 1 194 ? 57.126 39.323 71.554 1.00 12.40 208 TRP A O 1
ATOM 1551 N N . SER A 1 195 ? 55.795 37.577 71.078 1.00 10.36 209 SER A N 1
ATOM 1552 C CA . SER A 1 195 ? 56.297 36.710 72.166 1.00 10.77 209 SER A CA 1
ATOM 1553 C C . SER A 1 195 ? 57.770 36.308 72.006 1.00 11.39 209 SER A C 1
ATOM 1554 O O . SER A 1 195 ? 58.388 36.417 70.933 1.00 10.89 209 SER A O 1
ATOM 1557 N N . LYS A 1 196 ? 58.319 35.791 73.109 1.00 12.12 210 LYS A N 1
ATOM 1558 C CA . LYS A 1 196 ? 59.564 35.044 73.067 1.00 13.72 210 LYS A CA 1
ATOM 1559 C C . LYS A 1 196 ? 59.476 33.960 71.974 1.00 12.38 210 LYS A C 1
ATOM 1560 O O . LYS A 1 196 ? 58.418 33.366 71.730 1.00 12.56 210 LYS A O 1
ATOM 1566 N N . VAL A 1 197 ? 60.593 33.699 71.315 1.00 9.76 211 VAL A N 1
ATOM 1567 C CA . VAL A 1 197 ? 60.685 32.574 70.358 1.00 10.41 211 VAL A CA 1
ATOM 1568 C C . VAL A 1 197 ? 60.412 31.237 71.036 1.00 10.36 211 VAL A C 1
ATOM 1569 O O . VAL A 1 197 ? 60.969 30.947 72.123 1.00 12.09 211 VAL A O 1
ATOM 1573 N N . VAL A 1 198 ? 59.556 30.426 70.407 1.00 10.09 212 VAL A N 1
ATOM 1574 C CA . VAL A 1 198 ? 59.241 29.062 70.862 1.00 9.24 212 VAL A CA 1
ATOM 1575 C C . VAL A 1 198 ? 59.695 28.078 69.783 1.00 9.00 212 VAL A C 1
ATOM 1576 O O . VAL A 1 198 ? 59.322 28.227 68.613 1.00 8.44 212 VAL A O 1
ATOM 1580 N N . ASP A 1 199 ? 60.463 27.056 70.176 1.00 8.82 213 ASP A N 1
ATOM 1581 C CA . ASP A 1 199 ? 60.905 26.034 69.213 1.00 8.91 213 ASP A CA 1
ATOM 1582 C C . ASP A 1 199 ? 59.751 25.120 68.814 1.00 8.92 213 ASP A C 1
ATOM 1583 O O . ASP A 1 199 ? 58.939 24.691 69.677 1.00 9.42 213 ASP A O 1
ATOM 1588 N N . ASP A 1 200 ? 59.668 24.829 67.505 1.00 8.54 214 ASP A N 1
ATOM 1589 C CA . ASP A 1 200 ? 58.650 23.973 66.923 1.00 8.58 214 ASP A CA 1
ATOM 1590 C C . ASP A 1 200 ? 59.187 22.592 66.514 1.00 8.84 214 ASP A C 1
ATOM 1591 O O . ASP A 1 200 ? 58.427 21.619 66.533 1.00 8.74 214 ASP A O 1
ATOM 1596 N N . THR A 1 201 ? 60.438 22.544 66.055 1.00 7.95 215 THR A N 1
ATOM 1597 C CA . THR A 1 201 ? 61.050 21.314 65.552 1.00 8.10 215 THR A CA 1
ATOM 1598 C C . THR A 1 201 ? 62.538 21.579 65.458 1.00 9.36 215 THR A C 1
ATOM 1599 O O . THR A 1 201 ? 62.976 22.583 64.902 1.00 8.58 215 THR A O 1
ATOM 1603 N N . LYS A 1 202 ? 63.327 20.686 66.045 1.00 9.02 216 LYS A N 1
ATOM 1604 C CA . LYS A 1 202 ? 64.772 20.773 65.998 1.00 9.23 216 LYS A CA 1
ATOM 1605 C C . LYS A 1 202 ? 65.366 19.387 66.186 1.00 10.43 216 LYS A C 1
ATOM 1606 O O . LYS A 1 202 ? 64.749 18.518 66.781 1.00 10.84 216 LYS A O 1
ATOM 1612 N N . TYR A 1 203 ? 66.569 19.198 65.671 1.00 9.21 217 TYR A N 1
ATOM 1613 C CA . TYR A 1 203 ? 67.229 17.898 65.641 1.00 9.64 217 TYR A CA 1
ATOM 1614 C C . TYR A 1 203 ? 68.642 17.970 66.228 1.00 10.59 217 TYR A C 1
ATOM 1615 O O . TYR A 1 203 ? 69.379 18.877 65.983 1.00 10.64 217 TYR A O 1
ATOM 1624 N N . ALA A 1 204 ? 68.987 16.962 67.021 1.00 10.70 218 ALA A N 1
ATOM 1625 C CA . ALA A 1 204 ? 70.272 16.855 67.702 1.00 10.53 218 ALA A CA 1
ATOM 1626 C C . ALA A 1 204 ? 71.488 16.824 66.776 1.00 11.01 218 ALA A C 1
ATOM 1627 O O . ALA A 1 204 ? 72.568 17.329 67.145 1.00 12.41 218 ALA A O 1
ATOM 1629 N N A ASN A 1 205 ? 71.323 16.244 65.596 0.50 10.92 219 ASN A N 1
ATOM 1630 N N B ASN A 1 205 ? 71.342 16.232 65.603 0.50 11.27 219 ASN A N 1
ATOM 1631 C CA A ASN A 1 205 ? 72.362 16.315 64.564 0.50 11.52 219 ASN A CA 1
ATOM 1632 C CA B ASN A 1 205 ? 72.385 16.317 64.580 0.50 12.18 219 ASN A CA 1
ATOM 1633 C C A ASN A 1 205 ? 72.496 17.764 64.087 0.50 11.18 219 ASN A C 1
ATOM 1634 C C B ASN A 1 205 ? 72.507 17.758 64.088 0.50 11.52 219 ASN A C 1
ATOM 1635 O O A ASN A 1 205 ? 71.547 18.313 63.495 0.50 11.55 219 ASN A O 1
ATOM 1636 O O B ASN A 1 205 ? 71.568 18.292 63.477 0.50 11.98 219 ASN A O 1
ATOM 1645 N N . TYR A 1 206 ? 73.661 18.361 64.337 1.00 11.70 220 TYR A N 1
ATOM 1646 C CA . TYR A 1 206 ? 73.901 19.777 64.045 1.00 11.23 220 TYR A CA 1
ATOM 1647 C C . TYR A 1 206 ? 73.554 20.075 62.595 1.00 11.43 220 TYR A C 1
ATOM 1648 O O . TYR A 1 206 ? 73.013 21.150 62.273 1.00 9.92 220 TYR A O 1
ATOM 1657 N N . TYR A 1 207 ? 73.940 19.176 61.693 1.00 10.82 221 TYR A N 1
ATOM 1658 C CA . TYR A 1 207 ? 73.816 19.469 60.274 1.00 11.10 221 TYR A CA 1
ATOM 1659 C C . TYR A 1 207 ? 72.406 19.322 59.705 1.00 10.32 221 TYR A C 1
ATOM 1660 O O . TYR A 1 207 ? 72.176 19.682 58.568 1.00 10.49 221 TYR A O 1
ATOM 1669 N N . ALA A 1 208 ? 71.449 18.815 60.502 1.00 9.00 222 ALA A N 1
ATOM 1670 C CA . ALA A 1 208 ? 70.057 18.755 60.076 1.00 7.65 222 ALA A CA 1
ATOM 1671 C C . ALA A 1 208 ? 69.515 20.173 59.892 1.00 8.54 222 ALA A C 1
ATOM 1672 O O . ALA A 1 208 ? 69.873 21.080 60.620 1.00 8.99 222 ALA A O 1
ATOM 1674 N N . ARG A 1 209 ? 68.657 20.315 58.899 1.00 7.72 223 ARG A N 1
ATOM 1675 C CA . ARG A 1 209 ? 68.067 21.623 58.514 1.00 7.82 223 ARG A CA 1
ATOM 1676 C C . ARG A 1 209 ? 66.587 21.421 58.215 1.00 7.43 223 ARG A C 1
ATOM 1677 O O . ARG A 1 209 ? 66.133 21.507 57.071 1.00 7.55 223 ARG A O 1
ATOM 1685 N N . PRO A 1 210 ? 65.770 21.183 59.271 1.00 7.64 224 PRO A N 1
ATOM 1686 C CA . PRO A 1 210 ? 64.323 21.286 59.081 1.00 7.25 224 PRO A CA 1
ATOM 1687 C C . PRO A 1 210 ? 63.993 22.710 58.662 1.00 7.26 224 PRO A C 1
ATOM 1688 O O . PRO A 1 210 ? 64.602 23.639 59.186 1.00 7.90 224 PRO A O 1
ATOM 1692 N N . GLY A 1 211 ? 63.087 22.844 57.710 1.00 7.60 225 GLY A N 1
ATOM 1693 C CA . GLY A 1 211 ? 62.788 24.145 57.108 1.00 6.58 225 GLY A CA 1
ATOM 1694 C C . GLY A 1 211 ? 61.417 24.198 56.452 1.00 6.63 225 GLY A C 1
ATOM 1695 O O . GLY A 1 211 ? 60.774 23.177 56.149 1.00 7.84 225 GLY A O 1
ATOM 1696 N N . MET A 1 212 ? 60.971 25.425 56.218 1.00 5.64 226 MET A N 1
ATOM 1697 C CA . MET A 1 212 ? 59.821 25.732 55.321 1.00 6.41 226 MET A CA 1
ATOM 1698 C C . MET A 1 212 ? 58.460 25.246 55.920 1.00 6.75 226 MET A C 1
ATOM 1699 O O . MET A 1 212 ? 57.773 24.352 55.374 1.00 6.45 226 MET A O 1
ATOM 1704 N N . PRO A 1 213 ? 58.053 25.834 57.058 1.00 6.38 227 PRO A N 1
ATOM 1705 C CA . PRO A 1 213 ? 56.874 25.327 57.791 1.00 6.10 227 PRO A CA 1
ATOM 1706 C C . PRO A 1 213 ? 55.547 25.819 57.192 1.00 6.82 227 PRO A C 1
ATOM 1707 O O . PRO A 1 213 ? 55.411 27.020 56.900 1.00 7.66 227 PRO A O 1
ATOM 1711 N N . THR A 1 214 ? 54.577 24.911 57.032 1.00 6.89 228 THR A N 1
ATOM 1712 C CA . THR A 1 214 ? 53.198 25.301 56.755 1.00 7.00 228 THR A CA 1
ATOM 1713 C C . THR A 1 214 ? 52.288 24.435 57.619 1.00 7.12 228 THR A C 1
ATOM 1714 O O . THR A 1 214 ? 52.713 23.392 58.121 1.00 8.34 228 THR A O 1
ATOM 1718 N N . VAL A 1 215 ? 51.065 24.924 57.842 1.00 7.93 229 VAL A N 1
ATOM 1719 C CA . VAL A 1 215 ? 50.170 24.340 58.840 1.00 7.77 229 VAL A CA 1
ATOM 1720 C C . VAL A 1 21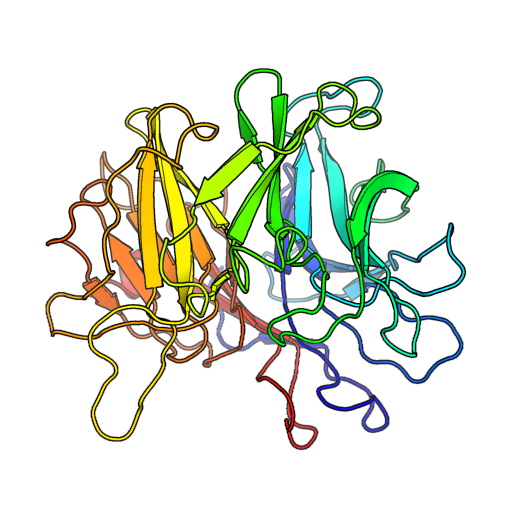5 ? 48.738 24.349 58.346 1.00 8.56 229 VAL A C 1
ATOM 1721 O O . VAL A 1 215 ? 48.296 25.277 57.665 1.00 7.96 229 VAL A O 1
ATOM 1725 N N . ALA A 1 216 ? 47.987 23.302 58.676 1.00 8.96 230 ALA A N 1
ATOM 1726 C CA . ALA A 1 216 ? 46.588 23.265 58.353 1.00 9.67 230 ALA A CA 1
ATOM 1727 C C . ALA A 1 216 ? 45.783 22.686 59.538 1.00 10.21 230 ALA A C 1
ATOM 1728 O O . ALA A 1 216 ? 46.266 21.827 60.264 1.00 9.65 230 ALA A O 1
ATOM 1730 N N . LYS A 1 217 ? 44.566 23.171 59.698 1.00 11.33 231 LYS A N 1
ATOM 1731 C CA . LYS A 1 217 ? 43.649 22.692 60.747 1.00 12.14 231 LYS A CA 1
ATOM 1732 C C . LYS A 1 217 ? 42.771 21.555 60.213 1.00 12.85 231 LYS A C 1
ATOM 1733 O O . LYS A 1 217 ? 42.162 21.692 59.157 1.00 13.13 231 LYS A O 1
ATOM 1739 N N . LEU A 1 218 ? 42.649 20.490 61.010 1.00 12.60 232 LEU A N 1
ATOM 1740 C CA . LEU A 1 218 ? 41.907 19.289 60.708 1.00 12.77 232 LEU A CA 1
ATOM 1741 C C . LEU A 1 218 ? 40.588 19.289 61.528 1.00 14.16 232 LEU A C 1
ATOM 1742 O O . LEU A 1 218 ? 40.457 20.023 62.496 1.00 13.50 232 LEU A O 1
ATOM 1747 N N . PRO A 1 219 ? 39.598 18.512 61.077 1.00 16.04 233 PRO A N 1
ATOM 1748 C CA . PRO A 1 219 ? 38.245 18.622 61.657 1.00 17.84 233 PRO A CA 1
ATOM 1749 C C . PRO A 1 219 ? 38.054 17.865 62.943 1.00 19.70 233 PRO A C 1
ATOM 1750 O O . PRO A 1 219 ? 36.959 17.971 63.545 1.00 21.05 233 PRO A O 1
ATOM 1754 N N . ASN A 1 220 ? 39.085 17.167 63.400 1.00 20.81 234 ASN A N 1
ATOM 1755 C CA . ASN A 1 220 ? 39.118 16.568 64.747 1.00 21.96 234 ASN A CA 1
ATOM 1756 C C . ASN A 1 220 ? 39.797 17.474 65.800 1.00 22.81 234 ASN A C 1
ATOM 1757 O O . ASN A 1 220 ? 40.235 17.025 66.867 1.00 22.97 234 ASN A O 1
ATOM 1762 N N . ASN A 1 221 ? 39.900 18.755 65.489 1.00 23.15 235 ASN A N 1
ATOM 1763 C CA . ASN A 1 221 ? 40.604 19.699 66.350 1.00 24.21 235 ASN A CA 1
ATOM 1764 C C . ASN A 1 221 ? 42.114 19.549 66.471 1.00 21.56 235 ASN A C 1
ATOM 1765 O O . ASN A 1 221 ? 42.723 20.110 67.371 1.00 23.32 235 ASN A O 1
ATOM 1770 N N . GLU A 1 222 ? 42.703 18.770 65.606 1.00 18.09 236 GLU A N 1
ATOM 1771 C CA . G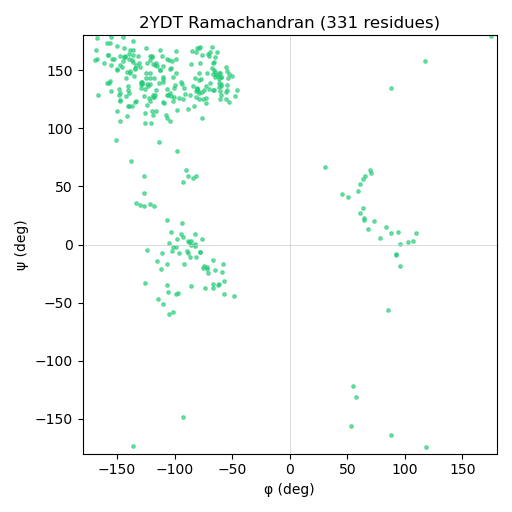LU A 1 222 ? 44.150 18.695 65.513 1.00 16.34 236 GLU A CA 1
ATOM 1772 C C . GLU A 1 222 ? 44.612 19.568 64.367 1.00 13.64 236 GLU A C 1
ATOM 1773 O O . GLU A 1 222 ? 43.802 20.041 63.555 1.00 14.08 236 GLU A O 1
ATOM 1779 N N . TYR A 1 223 ? 45.912 19.803 64.361 1.00 11.42 237 TYR A N 1
ATOM 1780 C CA . TYR A 1 223 ? 46.601 20.558 63.333 1.00 10.94 237 TYR A CA 1
ATOM 1781 C C . TYR A 1 223 ? 47.718 19.722 62.777 1.00 10.48 237 TYR A C 1
ATOM 1782 O O . TYR A 1 223 ? 48.338 18.952 63.534 1.00 10.75 237 TYR A O 1
ATOM 1791 N N . ILE A 1 224 ? 47.949 19.839 61.467 1.00 9.50 238 ILE A N 1
ATOM 1792 C CA . ILE A 1 224 ? 49.099 19.195 60.824 1.00 9.14 238 ILE A CA 1
ATOM 1793 C C . ILE A 1 224 ? 50.143 20.257 60.462 1.00 8.78 238 ILE A C 1
ATOM 1794 O O . ILE A 1 224 ? 49.825 21.253 59.830 1.00 9.38 238 ILE A O 1
ATOM 1799 N N . TYR A 1 225 ? 51.368 19.980 60.888 1.00 8.39 239 TYR A N 1
ATOM 1800 C CA . TYR A 1 225 ? 52.552 20.816 60.671 1.00 7.18 239 TYR A CA 1
ATOM 1801 C C . TYR A 1 225 ? 53.446 20.095 59.695 1.00 8.32 239 TYR A C 1
ATOM 1802 O O . TYR A 1 225 ? 53.920 18.995 60.006 1.00 8.43 239 TYR A O 1
ATOM 1811 N N . VAL A 1 226 ? 53.773 20.746 58.570 1.00 7.23 240 VAL A N 1
ATOM 1812 C CA . VAL A 1 226 ? 54.521 20.133 57.494 1.00 8.00 240 VAL A CA 1
ATOM 1813 C C . VAL A 1 226 ? 55.796 20.914 57.230 1.00 7.41 240 VAL A C 1
ATOM 1814 O O . VAL A 1 226 ? 55.810 22.166 57.337 1.00 8.45 240 VAL A O 1
ATOM 1818 N N . TYR A 1 227 ? 56.869 20.197 56.907 1.00 7.96 241 TYR A N 1
ATOM 1819 C CA . TYR A 1 227 ? 58.163 20.797 56.686 1.00 6.69 241 TYR A CA 1
ATOM 1820 C C . TYR A 1 227 ? 59.053 19.919 55.853 1.00 7.85 241 TYR A C 1
ATOM 1821 O O . TYR A 1 227 ? 58.770 18.729 55.718 1.00 8.05 241 TYR A O 1
ATOM 1830 N N . GLU A 1 228 ? 60.113 20.510 55.305 1.00 6.75 242 GLU A N 1
ATOM 1831 C CA . GLU A 1 228 ? 61.186 19.673 54.699 1.00 6.39 242 GLU A CA 1
ATOM 1832 C C . GLU A 1 228 ? 62.229 19.383 55.780 1.00 7.71 242 GLU A C 1
ATOM 1833 O O . GLU A 1 228 ? 62.713 20.283 56.481 1.00 8.23 242 GLU A O 1
ATOM 1839 N N . TYR A 1 229 ? 62.584 18.107 55.934 1.00 8.04 243 TYR A N 1
ATOM 1840 C CA . TYR A 1 229 ? 63.543 17.684 56.917 1.00 8.28 243 TYR A CA 1
ATOM 1841 C C . TYR A 1 229 ? 64.922 17.513 56.286 1.00 9.00 243 TYR A C 1
ATOM 1842 O O . TYR A 1 229 ? 65.335 16.418 55.886 1.00 8.44 243 TYR A O 1
ATOM 1851 N N . GLY A 1 230 ? 65.624 18.637 56.118 1.00 8.50 244 GLY A N 1
ATOM 1852 C CA . GLY A 1 230 ? 66.999 18.613 55.630 1.00 8.69 244 GLY A CA 1
ATOM 1853 C C . GLY A 1 230 ? 67.861 17.714 56.519 1.00 9.68 244 GLY A C 1
ATOM 1854 O O . GLY A 1 230 ? 67.875 17.889 57.727 1.00 9.84 244 GLY A O 1
ATOM 1855 N N . GLY A 1 231 ? 68.533 16.741 55.928 1.00 9.89 245 GLY A N 1
ATOM 1856 C CA . GLY A 1 231 ? 69.393 15.822 56.688 1.00 11.42 245 GLY A CA 1
ATOM 1857 C C . GLY A 1 231 ? 68.612 14.636 57.193 1.00 11.24 245 GLY A C 1
ATOM 1858 O O . GLY A 1 231 ? 69.110 13.838 58.027 1.00 11.98 245 GLY A O 1
ATOM 1859 N N . GLY A 1 232 ? 67.368 14.480 56.732 1.00 11.15 246 GLY A N 1
ATOM 1860 C CA . GLY A 1 232 ? 66.509 13.385 57.201 1.00 11.43 246 GLY A CA 1
ATOM 1861 C C . GLY A 1 232 ? 67.073 12.021 56.795 1.00 12.72 246 GLY A C 1
ATOM 1862 O O . GLY A 1 232 ? 67.843 11.931 55.852 1.00 11.20 246 GLY A O 1
ATOM 1863 N N . PRO A 1 233 ? 66.630 10.961 57.465 1.00 12.54 247 PRO A N 1
ATOM 1864 C CA . PRO A 1 233 ? 67.263 9.651 57.192 1.00 14.43 247 PRO A CA 1
ATOM 1865 C C . PRO A 1 233 ? 67.030 9.115 55.795 1.00 15.35 247 PRO A C 1
ATOM 1866 O O . PRO A 1 233 ? 66.050 9.470 55.118 1.00 15.41 247 PRO A O 1
ATOM 1870 N N . ASN A 1 234 ? 67.935 8.233 55.384 1.00 16.79 248 ASN A N 1
ATOM 1871 C CA . ASN A 1 234 ? 67.785 7.438 54.170 1.00 17.83 248 ASN A CA 1
ATOM 1872 C C . ASN A 1 234 ? 67.754 8.225 52.870 1.00 16.89 248 ASN A C 1
ATOM 1873 O O . ASN A 1 234 ? 66.821 8.074 52.099 1.00 17.95 248 ASN A O 1
ATOM 1878 N N . PRO A 1 235 ? 68.796 9.033 52.606 1.00 17.46 249 PRO A N 1
ATOM 1879 C CA . PRO A 1 235 ? 68.884 9.726 51.325 1.00 19.13 249 PRO A CA 1
ATOM 1880 C C . PRO A 1 235 ? 68.954 8.692 50.219 1.00 21.50 249 PRO A C 1
ATOM 1881 O O . PRO A 1 235 ? 69.589 7.660 50.424 1.00 21.82 249 PRO A O 1
ATOM 1885 N N . PRO A 1 236 ? 68.310 8.958 49.080 1.00 23.09 250 PRO A N 1
ATOM 1886 C CA . PRO A 1 236 ? 68.332 7.968 48.006 1.00 24.72 250 PRO A CA 1
ATOM 1887 C C . PRO A 1 236 ? 69.716 7.781 47.389 1.00 25.46 250 PRO A C 1
ATOM 1888 O O . PRO A 1 236 ? 70.662 8.510 47.679 1.00 25.24 250 PRO A O 1
ATOM 1892 N N . ALA A 1 237 ? 69.826 6.751 46.562 1.00 27.43 251 ALA A N 1
ATOM 1893 C CA . ALA A 1 237 ? 71.108 6.367 45.999 1.00 28.36 251 ALA A CA 1
ATOM 1894 C C . ALA A 1 237 ? 71.766 7.521 45.274 1.00 28.56 251 ALA A C 1
ATOM 1895 O O . ALA A 1 237 ? 71.132 8.227 44.489 1.00 29.71 251 ALA A O 1
ATOM 1897 N N . GLY A 1 238 ? 73.037 7.731 45.583 1.00 29.33 252 GLY A N 1
ATOM 1898 C CA . GLY A 1 238 ? 73.829 8.797 44.963 1.00 29.97 252 GLY A CA 1
ATOM 1899 C C . GLY A 1 238 ? 73.648 10.152 45.613 1.00 29.65 252 GLY A C 1
ATOM 1900 O O . GLY A 1 238 ? 74.009 11.174 45.031 1.00 30.92 252 GLY A O 1
ATOM 1901 N N . SER A 1 239 ? 73.075 10.162 46.819 1.00 28.55 253 SER A N 1
ATOM 1902 C CA . SER A 1 239 ? 72.877 11.400 47.587 1.00 26.65 253 SER A CA 1
ATOM 1903 C C . SER A 1 239 ? 73.317 11.117 49.016 1.00 24.71 253 SER A C 1
ATOM 1904 O O . SER A 1 239 ? 73.069 10.015 49.537 1.00 25.20 253 SER A O 1
ATOM 1907 N N A ASP A 1 240 ? 74.005 12.092 49.619 0.50 23.32 254 ASP A N 1
ATOM 1908 N N B ASP A 1 240 ? 73.991 12.066 49.665 0.50 23.42 254 ASP A N 1
ATOM 1909 C CA A ASP A 1 240 ? 74.424 12.017 51.008 0.50 22.18 254 ASP A CA 1
ATOM 1910 C CA B ASP A 1 240 ? 74.312 11.914 51.079 0.50 22.46 254 ASP A CA 1
ATOM 1911 C C A ASP A 1 240 ? 73.545 12.902 51.919 0.50 20.15 254 ASP A C 1
ATOM 1912 C C B ASP A 1 240 ? 73.484 12.858 51.948 0.50 20.25 254 ASP A C 1
ATOM 1913 O O A ASP A 1 240 ? 73.744 12.922 53.134 0.50 20.34 254 ASP A O 1
ATOM 1914 O O B ASP A 1 240 ? 73.688 12.907 53.161 0.50 20.49 254 ASP A O 1
ATOM 1923 N N . TYR A 1 241 ? 72.599 13.632 51.331 1.00 18.11 255 TYR A N 1
ATOM 1924 C CA . TYR A 1 241 ? 71.792 14.634 52.095 1.00 15.74 255 TYR A CA 1
ATOM 1925 C C . TYR A 1 241 ? 70.527 14.963 51.271 1.00 14.55 255 TYR A C 1
ATOM 1926 O O . TYR A 1 241 ? 70.625 15.262 50.075 1.00 14.39 255 TYR A O 1
ATOM 1935 N N . TRP A 1 242 ? 69.344 14.880 51.879 1.00 11.68 256 TRP A N 1
ATOM 1936 C CA . TRP A 1 242 ? 68.140 15.236 51.170 1.00 10.75 256 TRP A CA 1
ATOM 1937 C C . TRP A 1 242 ? 67.114 15.903 52.101 1.00 9.74 256 TRP A C 1
ATOM 1938 O O . TRP A 1 242 ? 67.411 16.113 53.290 1.00 9.88 256 TRP A O 1
ATOM 1949 N N . PHE A 1 243 ? 65.984 16.287 51.528 1.00 9.68 257 PHE A N 1
ATOM 1950 C CA . PHE A 1 243 ? 64.970 17.112 52.195 1.00 9.02 257 PHE A CA 1
ATOM 1951 C C . PHE A 1 243 ? 63.580 16.462 52.143 1.00 9.15 257 PHE A C 1
ATOM 1952 O O . PHE A 1 243 ? 62.602 17.056 51.690 1.00 9.07 257 PHE A O 1
ATOM 1960 N N . PRO A 1 244 ? 63.432 15.241 52.685 1.00 9.25 258 PRO A N 1
ATOM 1961 C CA . PRO A 1 244 ? 62.132 14.592 52.644 1.00 8.29 258 PRO A CA 1
ATOM 1962 C C . PRO A 1 244 ? 61.026 15.346 53.406 1.00 8.29 258 PRO A C 1
ATOM 1963 O O . PRO A 1 244 ? 61.310 16.025 54.393 1.00 9.09 258 PRO A O 1
ATOM 1967 N N . VAL A 1 245 ? 59.806 15.288 52.894 1.00 8.74 259 VAL A N 1
ATOM 1968 C CA . VAL A 1 245 ? 58.663 15.922 53.553 1.00 7.81 259 VAL A CA 1
ATOM 1969 C C . VAL A 1 245 ? 58.260 15.136 54.805 1.00 9.13 259 VAL A C 1
ATOM 1970 O O . VAL A 1 245 ? 57.944 13.927 54.733 1.00 9.89 259 VAL A O 1
ATOM 1974 N N . TYR A 1 246 ? 58.273 15.822 55.950 1.00 8.43 260 TYR A N 1
ATOM 1975 C CA . TYR A 1 246 ? 57.829 15.254 57.228 1.00 9.04 260 TYR A CA 1
ATOM 1976 C C . TYR A 1 246 ? 56.696 16.102 57.780 1.00 9.06 260 TYR A C 1
ATOM 1977 O O . TYR A 1 246 ? 56.468 17.251 57.376 1.00 8.77 260 TYR A O 1
ATOM 1986 N N . TYR A 1 247 ? 55.964 15.522 58.723 1.00 8.02 261 TYR A N 1
ATOM 1987 C CA . TYR A 1 247 ? 54.886 16.227 59.408 1.00 8.63 261 TYR A CA 1
ATOM 1988 C C . TYR A 1 247 ? 54.718 15.767 60.848 1.00 9.34 261 TYR A C 1
ATOM 1989 O O . TYR A 1 247 ? 55.204 14.718 61.254 1.00 9.15 261 TYR A O 1
ATOM 1998 N N . ARG A 1 248 ? 54.040 16.602 61.616 1.00 9.02 262 ARG A N 1
ATOM 1999 C CA . ARG A 1 248 ? 53.666 16.345 62.992 1.00 9.63 262 ARG A CA 1
ATOM 2000 C C . ARG A 1 248 ? 52.202 16.707 63.197 1.00 10.55 262 ARG A C 1
ATOM 2001 O O . ARG A 1 248 ? 51.657 17.583 62.505 1.00 9.83 262 ARG A O 1
ATOM 2009 N N . LEU A 1 249 ? 51.564 16.074 64.180 1.00 10.20 263 LEU A N 1
ATOM 2010 C CA . LEU A 1 249 ? 50.161 16.338 64.512 1.00 11.04 263 LEU A CA 1
ATOM 2011 C C . LEU A 1 249 ? 50.015 16.794 65.966 1.00 10.07 263 LEU A C 1
ATOM 2012 O O . LEU A 1 249 ? 50.676 16.240 66.868 1.00 11.03 263 LEU A O 1
ATOM 2017 N N . SER A 1 250 ? 49.178 17.796 66.198 1.00 10.36 264 SER A N 1
ATOM 2018 C CA . SER A 1 250 ? 48.999 18.339 67.546 1.00 11.49 264 SER A CA 1
ATOM 2019 C C . SER A 1 250 ? 47.655 19.035 67.710 1.00 13.15 264 SER A C 1
ATOM 2020 O O . SER A 1 250 ? 47.216 19.760 66.842 1.00 12.89 264 SER A O 1
ATOM 2023 N N . LYS A 1 251 ? 47.033 18.842 68.870 1.00 13.51 265 LYS A N 1
ATOM 2024 C CA . LYS A 1 251 ? 45.876 19.597 69.243 1.00 14.42 265 LYS A CA 1
ATOM 2025 C C . LYS A 1 251 ? 46.172 21.075 69.467 1.00 13.97 265 LYS A C 1
ATOM 2026 O O . LYS A 1 251 ? 45.372 21.947 69.085 1.00 15.16 265 LYS A O 1
ATOM 2032 N N . ASP A 1 252 ? 47.339 21.345 70.042 1.00 12.15 266 ASP A N 1
ATOM 2033 C CA . ASP A 1 252 ? 47.793 22.684 70.291 1.00 12.47 266 ASP A CA 1
ATOM 2034 C C . ASP A 1 252 ? 48.924 22.983 69.291 1.00 11.29 266 ASP A C 1
ATOM 2035 O O . ASP A 1 252 ? 49.996 22.387 69.387 1.00 9.81 266 ASP A O 1
ATOM 2040 N N . PRO A 1 253 ? 48.677 23.900 68.320 1.00 9.66 267 PRO A N 1
ATOM 2041 C CA . PRO A 1 253 ? 49.662 24.145 67.262 1.00 9.35 267 PRO A CA 1
ATOM 2042 C C . PRO A 1 253 ? 50.859 24.999 67.731 1.00 9.21 267 PRO A C 1
ATOM 2043 O O . PRO A 1 253 ? 51.772 25.346 66.951 1.00 9.31 267 PRO A O 1
ATOM 2047 N N . GLN A 1 254 ? 50.891 25.306 69.019 1.00 8.55 268 GLN A N 1
ATOM 2048 C CA . GLN A 1 254 ? 52.076 25.880 69.679 1.00 8.24 268 GLN A CA 1
ATOM 2049 C C . GLN A 1 254 ? 53.062 24.835 70.211 1.00 8.68 268 GLN A C 1
ATOM 2050 O O . GLN A 1 254 ? 54.151 25.173 70.713 1.00 8.77 268 GLN A O 1
ATOM 2056 N N . LYS A 1 255 ? 52.639 23.575 70.147 1.00 10.10 269 LYS A N 1
ATOM 2057 C CA . LYS A 1 255 ? 53.344 22.475 70.775 1.00 10.37 269 LYS A CA 1
ATOM 2058 C C . LYS A 1 255 ? 53.666 21.342 69.826 1.00 10.92 269 LYS A C 1
ATOM 2059 O O . LYS A 1 255 ? 53.529 20.151 70.171 1.00 11.90 269 LYS A O 1
ATOM 2065 N N . PHE A 1 256 ? 54.149 21.671 68.641 1.00 9.44 270 PHE A N 1
ATOM 2066 C CA . PHE A 1 256 ? 54.636 20.626 67.744 1.00 9.09 270 PHE A CA 1
ATOM 2067 C C . PHE A 1 256 ? 55.962 19.994 68.196 1.00 9.95 270 PHE A C 1
ATOM 2068 O O . PHE A 1 256 ? 56.288 18.900 67.750 1.00 10.16 270 PHE A O 1
ATOM 2076 N N . LEU A 1 257 ? 56.738 20.672 69.036 1.00 9.02 271 LEU A N 1
ATOM 2077 C CA . LEU A 1 257 ? 58.111 20.251 69.314 1.00 9.48 271 LEU A CA 1
ATOM 2078 C C . LEU A 1 257 ? 58.157 18.853 69.927 1.00 10.44 271 LEU A C 1
ATOM 2079 O O . LEU A 1 257 ? 59.073 18.069 69.611 1.00 11.16 271 LEU A O 1
ATOM 2084 N N A ASN A 1 258 ? 57.179 18.535 70.781 0.50 10.81 272 ASN A N 1
ATOM 2085 N N B ASN A 1 258 ? 57.200 18.533 70.782 0.50 10.90 272 ASN A N 1
ATOM 2086 C CA A ASN A 1 258 ? 57.165 17.244 71.511 0.50 11.74 272 ASN A CA 1
ATOM 2087 C CA B ASN A 1 258 ? 57.278 17.259 71.483 0.50 12.08 272 ASN A CA 1
ATOM 2088 C C A ASN A 1 258 ? 56.420 16.116 70.842 0.50 12.11 272 ASN A C 1
ATOM 2089 C C B ASN A 1 258 ? 56.403 16.153 70.874 0.50 12.15 272 ASN A C 1
ATOM 2090 O O A ASN A 1 258 ? 56.249 15.034 71.429 0.50 12.51 272 ASN A O 1
ATOM 2091 O O B ASN A 1 258 ? 56.176 15.106 71.509 0.50 12.62 272 ASN A O 1
ATOM 2100 N N . LYS A 1 259 ? 55.965 16.330 69.620 1.00 11.59 273 LYS A N 1
ATOM 2101 C CA . LYS A 1 259 ? 55.153 15.359 68.922 1.00 11.19 273 LYS A CA 1
ATOM 2102 C C . LYS A 1 259 ? 56.023 14.514 68.022 1.00 12.31 273 LYS A C 1
ATOM 2103 O O . LYS A 1 259 ? 57.007 14.996 67.459 1.00 12.94 273 LYS A O 1
ATOM 2109 N N . ALA A 1 260 ? 55.620 13.273 67.841 1.00 11.52 274 ALA A N 1
ATOM 2110 C CA . ALA A 1 260 ? 56.339 12.356 66.955 1.00 11.37 274 ALA A CA 1
ATOM 2111 C C . ALA A 1 260 ? 56.325 12.893 65.528 1.00 11.29 274 ALA A C 1
ATOM 2112 O O . ALA A 1 260 ? 55.373 13.563 65.098 1.00 12.29 274 ALA A O 1
ATOM 2114 N N . HIS A 1 261 ? 57.387 12.612 64.787 1.00 10.41 275 HIS A N 1
ATOM 2115 C CA . HIS A 1 261 ? 57.429 13.004 63.391 1.00 9.82 275 HIS A CA 1
ATOM 2116 C C . HIS A 1 261 ? 57.069 11.834 62.470 1.00 10.17 275 HIS A C 1
ATOM 2117 O O . HIS A 1 261 ? 57.126 10.655 62.871 1.00 10.80 275 HIS A O 1
ATOM 2124 N N . HIS A 1 262 ? 56.674 12.180 61.255 1.00 10.22 276 HIS A N 1
ATOM 2125 C CA . HIS A 1 262 ? 56.237 11.210 60.250 1.00 10.65 276 HIS A CA 1
ATOM 2126 C C . HIS A 1 262 ? 56.708 11.624 58.874 1.00 11.42 276 HIS A C 1
ATOM 2127 O O . HIS A 1 262 ? 56.411 12.721 58.454 1.00 11.60 276 HIS A O 1
ATOM 2134 N N . GLN A 1 263 ? 57.373 10.723 58.152 1.00 11.25 277 GLN A N 1
ATOM 2135 C CA . GLN A 1 263 ? 57.657 10.952 56.747 1.00 10.97 277 GLN A CA 1
ATOM 2136 C C . GLN A 1 263 ? 56.429 10.711 55.904 1.00 11.53 277 GLN A C 1
ATOM 2137 O O . GLN A 1 263 ? 55.671 9.768 56.176 1.00 12.39 277 GLN A O 1
ATOM 2143 N N . ILE A 1 264 ? 56.220 11.521 54.867 1.00 10.54 278 ILE A N 1
ATOM 2144 C CA . ILE A 1 264 ? 55.179 11.247 53.887 1.00 11.31 278 ILE A CA 1
ATOM 2145 C C . ILE A 1 264 ? 55.719 10.263 52.873 1.00 11.84 278 ILE A C 1
ATOM 2146 O O . ILE A 1 264 ? 56.693 10.536 52.197 1.00 11.30 278 ILE A O 1
ATOM 2151 N N . VAL A 1 265 ? 55.077 9.093 52.783 1.00 12.61 279 VAL A N 1
ATOM 2152 C CA . VAL A 1 265 ? 55.401 8.082 51.756 1.00 12.89 279 VAL A CA 1
ATOM 2153 C C . VAL A 1 265 ? 54.060 7.631 51.200 1.00 13.91 279 VAL A C 1
ATOM 2154 O O . VAL A 1 265 ? 53.199 7.208 51.968 1.00 13.85 279 VAL A O 1
ATOM 2158 N N . SER A 1 266 ? 53.835 7.753 49.885 1.00 14.19 280 SER A N 1
ATOM 2159 C CA . SER A 1 266 ? 52.535 7.353 49.321 1.00 14.70 280 SER A CA 1
ATOM 2160 C C . SER A 1 266 ? 52.491 5.818 49.208 1.00 15.09 280 SER A C 1
ATOM 2161 O O . SER A 1 266 ? 53.522 5.168 49.375 1.00 14.35 280 SER A O 1
ATOM 2164 N N . ASN A 1 267 ? 51.297 5.308 48.912 1.00 17.24 281 ASN A N 1
ATOM 2165 C CA . ASN A 1 267 ? 51.039 3.848 48.840 1.00 18.63 281 ASN A CA 1
ATOM 2166 C C . ASN A 1 267 ? 51.960 3.130 47.831 1.00 19.55 281 ASN A C 1
ATOM 2167 O O . ASN A 1 267 ? 52.354 1.968 48.057 1.00 20.18 281 ASN A O 1
ATOM 2172 N N . ASP A 1 268 ? 52.368 3.803 46.749 1.00 19.24 282 ASP A N 1
ATOM 2173 C CA . ASP A 1 268 ? 53.319 3.202 45.787 1.00 19.86 282 ASP A CA 1
ATOM 2174 C C . ASP A 1 268 ? 54.801 3.364 46.139 1.00 19.53 282 ASP A C 1
ATOM 2175 O O . ASP A 1 268 ? 55.682 2.988 45.360 1.00 20.03 282 ASP A O 1
ATOM 2180 N N . GLY A 1 269 ? 55.086 3.963 47.302 1.00 18.10 283 GLY A N 1
ATOM 2181 C CA . GLY A 1 269 ? 56.450 4.138 47.769 1.00 17.86 283 GLY A CA 1
ATOM 2182 C C . GLY A 1 269 ? 57.095 5.489 47.470 1.00 16.67 283 GLY A C 1
ATOM 2183 O O . GLY A 1 269 ? 58.259 5.686 47.782 1.00 17.39 283 GLY A O 1
ATOM 2184 N N . THR A 1 270 ? 56.361 6.382 46.823 1.00 15.50 284 THR A N 1
ATOM 2185 C CA . THR A 1 270 ? 56.907 7.699 46.444 1.00 14.91 284 THR A CA 1
ATOM 2186 C C . THR A 1 270 ? 57.190 8.509 47.700 1.00 14.72 284 THR A C 1
ATOM 2187 O O . THR A 1 270 ? 56.344 8.551 48.607 1.00 14.54 284 THR A O 1
ATOM 2191 N N . THR A 1 271 ? 58.390 9.098 47.729 1.00 14.41 285 THR A N 1
ATOM 2192 C CA . THR A 1 271 ? 58.911 9.873 48.863 1.00 13.29 285 THR A CA 1
ATOM 2193 C C . THR A 1 271 ? 59.059 11.372 48.474 1.00 12.96 285 THR A C 1
ATOM 2194 O O . THR A 1 271 ? 60.112 11.798 47.996 1.00 14.10 285 THR A O 1
ATOM 2198 N N . PRO A 1 272 ? 57.993 12.155 48.658 1.00 11.69 286 PRO A N 1
ATOM 2199 C CA . PRO A 1 272 ? 58.084 13.586 48.306 1.00 11.61 286 PRO A CA 1
ATOM 2200 C C . PRO A 1 272 ? 59.172 14.257 49.117 1.00 10.93 286 PRO A C 1
ATOM 2201 O O . PRO A 1 272 ? 59.380 13.929 50.299 1.00 9.65 286 PRO A O 1
ATOM 2205 N N . ALA A 1 273 ? 59.860 15.202 48.463 1.00 10.33 287 ALA A N 1
ATOM 2206 C CA . ALA A 1 273 ? 60.959 15.949 49.080 1.00 9.28 287 ALA A CA 1
ATOM 2207 C C . ALA A 1 273 ? 60.891 17.401 48.622 1.00 9.25 287 ALA A C 1
ATOM 2208 O O . ALA A 1 273 ? 60.489 17.688 47.499 1.00 9.81 287 ALA A O 1
ATOM 2210 N N . GLY A 1 274 ? 61.330 18.281 49.519 1.00 8.96 288 GLY A N 1
ATOM 2211 C CA . GLY A 1 274 ? 61.542 19.701 49.186 1.00 8.07 288 GLY A CA 1
ATOM 2212 C C . GLY A 1 274 ? 60.326 20.589 49.363 1.00 7.92 288 GLY A C 1
ATOM 2213 O O . GLY A 1 274 ? 59.202 20.227 48.984 1.00 8.60 288 GLY A O 1
ATOM 2214 N N . SER A 1 275 ? 60.565 21.756 49.979 1.00 7.77 289 SER A N 1
ATOM 2215 C CA . SER A 1 275 ? 59.660 22.895 49.962 1.00 6.99 289 SER A CA 1
ATOM 2216 C C . SER A 1 275 ? 58.170 22.579 49.858 1.00 7.24 289 SER A C 1
ATOM 2217 O O . SER A 1 275 ? 57.487 22.978 48.885 1.00 6.78 289 SER A O 1
ATOM 2220 N N . PRO A 1 276 ? 57.648 21.959 50.927 1.00 5.87 290 PRO A N 1
ATOM 2221 C CA . PRO A 1 276 ? 56.266 21.515 50.874 1.00 6.67 290 PRO A CA 1
ATOM 2222 C C . PRO A 1 276 ? 55.252 22.588 51.236 1.00 7.08 290 PRO A C 1
ATOM 2223 O O . PRO A 1 276 ? 55.583 23.630 51.787 1.00 7.32 290 PRO A O 1
ATOM 2227 N N . TYR A 1 277 ? 53.997 22.308 50.930 1.00 6.68 291 TYR A N 1
ATOM 2228 C CA . TYR A 1 277 ? 52.908 23.206 51.262 1.00 6.95 291 TYR A CA 1
ATOM 2229 C C . TYR A 1 277 ? 51.677 22.361 51.545 1.00 7.54 291 TYR A C 1
ATOM 2230 O O . TYR A 1 277 ? 51.325 21.515 50.706 1.00 8.43 291 TYR A O 1
ATOM 2239 N N . VAL A 1 278 ? 50.993 22.612 52.670 1.00 7.21 292 VAL A N 1
ATOM 2240 C CA . VAL A 1 278 ? 49.804 21.844 53.064 1.00 8.18 292 VAL A CA 1
ATOM 2241 C C . VAL A 1 278 ? 48.554 22.700 53.147 1.00 8.57 292 VAL A C 1
ATOM 2242 O O . VAL A 1 278 ? 48.611 23.850 53.596 1.00 8.68 292 VAL A O 1
ATOM 2246 N N . VAL A 1 279 ? 47.411 22.124 52.744 1.00 8.31 293 VAL A N 1
ATOM 2247 C CA . VAL A 1 279 ? 46.090 22.681 53.055 1.00 8.50 293 VAL A CA 1
ATOM 2248 C C . VAL A 1 279 ? 45.193 21.532 53.478 1.00 9.04 293 VAL A C 1
ATOM 2249 O O . VAL A 1 279 ? 45.537 20.355 53.269 1.00 9.37 293 VAL A O 1
ATOM 2253 N N . TRP A 1 280 ? 44.034 21.884 54.043 1.00 9.63 294 TRP A N 1
ATOM 2254 C CA . TRP A 1 280 ? 42.965 20.922 54.294 1.00 10.66 294 TRP A CA 1
ATOM 2255 C C . TRP A 1 280 ? 41.687 21.496 53.698 1.00 10.79 294 TRP A C 1
ATOM 2256 O O . TRP A 1 280 ? 41.382 22.691 53.836 1.00 10.77 294 TRP A O 1
ATOM 2267 N N . THR A 1 281 ? 40.914 20.591 53.090 1.00 11.63 295 THR A N 1
ATOM 2268 C CA . THR A 1 281 ? 39.587 20.930 52.590 1.00 11.69 295 THR A CA 1
ATOM 2269 C C . THR A 1 281 ? 38.548 19.967 53.191 1.00 12.30 295 THR A C 1
ATOM 2270 O O . THR A 1 281 ? 38.878 18.808 53.390 1.00 11.72 295 THR A O 1
ATOM 2274 N N . PRO A 1 282 ? 37.318 20.456 53.421 1.00 13.74 296 PRO A N 1
ATOM 2275 C CA . PRO A 1 282 ? 36.212 19.568 53.856 1.00 14.89 296 PRO A CA 1
ATOM 2276 C C . PRO A 1 282 ? 35.783 18.542 52.802 1.00 16.69 296 PRO A C 1
ATOM 2277 O O . PRO A 1 282 ? 35.079 17.566 53.153 1.00 17.60 296 PRO A O 1
ATOM 2281 N N . TYR A 1 283 ? 36.213 18.711 51.549 1.00 16.54 297 TYR A N 1
ATOM 2282 C CA . TYR A 1 283 ? 35.906 17.732 50.499 1.00 17.54 297 TYR A CA 1
ATOM 2283 C C . TYR A 1 283 ? 36.341 16.318 50.915 1.00 17.86 297 TYR A C 1
ATOM 2284 O O . TYR A 1 283 ? 37.423 16.117 51.457 1.00 17.33 297 TYR A O 1
ATOM 2293 N N . GLY A 1 284 ? 35.489 15.325 50.640 1.00 18.76 298 GLY A N 1
ATOM 2294 C CA . GLY A 1 284 ? 35.908 13.941 50.640 1.00 19.81 298 GLY A CA 1
ATOM 2295 C C . GLY A 1 284 ? 35.382 13.092 51.773 1.00 20.70 298 GLY A C 1
ATOM 2296 O O . GLY A 1 284 ? 35.855 11.998 51.979 1.00 24.99 298 GLY A O 1
ATOM 2297 N N . GLY A 1 285 ? 34.446 13.600 52.547 1.00 21.43 299 GLY A N 1
ATOM 2298 C CA . GLY A 1 285 ? 33.939 12.817 53.681 1.00 21.40 299 GLY A CA 1
ATOM 2299 C C . GLY A 1 285 ? 34.189 13.498 55.006 1.00 21.59 299 GLY A C 1
ATOM 2300 O O . GLY A 1 285 ? 34.633 14.651 55.072 1.00 19.13 299 GLY A O 1
ATOM 2301 N N . LYS A 1 286 ? 33.872 12.795 56.090 1.00 21.71 300 LYS A N 1
ATOM 2302 C CA . LYS A 1 286 ? 33.903 13.408 57.402 1.00 21.75 300 LYS A CA 1
ATOM 2303 C C . LYS A 1 286 ? 35.290 13.910 57.795 1.00 19.99 300 LYS A C 1
ATOM 2304 O O . LYS A 1 286 ? 35.385 14.946 58.461 1.00 20.89 300 LYS A O 1
ATOM 2310 N N . ASN A 1 287 ? 36.346 13.216 57.367 1.00 18.24 301 ASN A N 1
ATOM 2311 C CA . ASN A 1 287 ? 37.726 13.645 57.673 1.00 16.88 301 ASN A CA 1
ATOM 2312 C C . ASN A 1 287 ? 38.301 14.680 56.686 1.00 15.89 301 ASN A C 1
ATOM 2313 O O . ASN A 1 287 ? 39.447 15.115 56.860 1.00 14.72 301 ASN A O 1
ATOM 2318 N N . GLY A 1 288 ? 37.514 15.062 55.688 1.00 15.21 302 GLY A N 1
ATOM 2319 C CA . GLY A 1 288 ? 37.989 15.900 54.586 1.00 13.81 302 GLY A CA 1
ATOM 2320 C C . GLY A 1 288 ? 39.218 15.311 53.941 1.00 13.04 302 GLY A C 1
ATOM 2321 O O . GLY A 1 288 ? 39.481 14.084 54.012 1.00 12.99 302 GLY A O 1
ATOM 2322 N N . THR A 1 289 ? 40.011 16.179 53.302 1.00 12.12 303 THR A N 1
ATOM 2323 C CA . THR A 1 289 ? 41.187 15.762 52.547 1.00 11.79 303 THR A CA 1
ATOM 2324 C C . THR A 1 289 ? 42.342 16.725 52.860 1.00 10.96 303 THR A C 1
ATOM 2325 O O . THR A 1 289 ? 42.209 17.932 52.591 1.00 10.64 303 THR A O 1
ATOM 2329 N N . ILE A 1 290 ? 43.414 16.176 53.416 1.00 10.19 304 ILE A N 1
ATOM 2330 C CA . ILE A 1 290 ? 44.691 16.913 53.568 1.00 10.40 304 ILE A CA 1
ATOM 2331 C C . ILE A 1 290 ? 45.354 16.836 52.208 1.00 10.99 304 ILE A C 1
ATOM 2332 O O . ILE A 1 290 ? 45.428 15.776 51.621 1.00 10.71 304 ILE A O 1
ATOM 2337 N N . VAL A 1 291 ? 45.837 17.971 51.689 1.00 9.66 305 VAL A N 1
ATOM 2338 C CA . VAL A 1 291 ? 46.532 18.032 50.404 1.00 10.09 305 VAL A CA 1
ATOM 2339 C C . VAL A 1 291 ? 47.938 18.627 50.580 1.00 9.27 305 VAL A C 1
ATOM 2340 O O . VAL A 1 291 ? 48.071 19.727 51.155 1.00 10.19 305 VAL A O 1
ATOM 2344 N N . VAL A 1 292 ? 48.941 17.908 50.117 1.00 8.76 306 VAL A N 1
ATOM 2345 C CA . VAL A 1 292 ? 50.326 18.364 50.212 1.00 8.21 306 VAL A CA 1
ATOM 2346 C C . VAL A 1 292 ? 50.981 18.423 48.825 1.00 9.05 306 VAL A C 1
ATOM 2347 O O . VAL A 1 292 ? 50.874 17.514 47.995 1.00 9.29 306 VAL A O 1
ATOM 2351 N N . SER A 1 293 ? 51.705 19.495 48.590 1.00 8.45 307 SER A N 1
ATOM 2352 C CA . SER A 1 293 ? 52.613 19.605 47.442 1.00 8.01 307 SER A CA 1
ATOM 2353 C C . SER A 1 293 ? 54.021 19.578 47.965 1.00 8.30 307 SER A C 1
ATOM 2354 O O . SER A 1 293 ? 54.277 19.972 49.106 1.00 7.35 307 SER A O 1
ATOM 2357 N N . CYS A 1 294 ? 54.954 19.123 47.112 1.00 8.40 308 CYS A N 1
ATOM 2358 C CA . CYS A 1 294 ? 56.371 19.337 47.344 1.00 9.09 308 CYS A CA 1
ATOM 2359 C C . CYS A 1 294 ? 57.015 20.019 46.133 1.00 8.72 308 CYS A C 1
ATOM 2360 O O . CYS A 1 294 ? 56.384 20.125 45.086 1.00 9.04 308 CYS A O 1
ATOM 2363 N N . GLY A 1 295 ? 58.246 20.474 46.297 1.00 8.01 309 GLY A N 1
ATOM 2364 C CA . GLY A 1 295 ? 58.927 21.303 45.297 1.00 9.33 309 GLY A CA 1
ATOM 2365 C C . GLY A 1 295 ? 59.813 20.552 44.301 1.00 10.63 309 GLY A C 1
ATOM 2366 O O . GLY A 1 295 ? 60.528 21.188 43.513 1.00 12.25 309 GLY A O 1
ATOM 2367 N N . THR A 1 296 ? 59.735 19.209 44.305 1.00 10.77 310 THR A N 1
ATOM 2368 C CA . THR A 1 296 ? 60.576 18.379 43.420 1.00 12.53 310 THR A CA 1
ATOM 2369 C C . THR A 1 296 ? 59.766 17.438 42.525 1.00 13.14 310 THR A C 1
ATOM 2370 O O . THR A 1 296 ? 60.370 16.714 41.704 1.00 14.92 310 THR A O 1
ATOM 2374 N N . ARG A 1 297 ? 58.455 17.399 42.704 1.00 13.69 311 ARG A N 1
ATOM 2375 C CA . ARG A 1 297 ? 57.547 16.561 41.874 1.00 15.03 311 ARG A CA 1
ATOM 2376 C C . ARG A 1 297 ? 56.301 17.312 41.557 1.00 13.30 311 ARG A C 1
ATOM 2377 O O . ARG A 1 297 ? 55.954 18.230 42.293 1.00 12.87 311 ARG A O 1
ATOM 2385 N N . SER A 1 298 ? 55.571 16.890 40.506 1.00 11.72 312 SER A N 1
ATOM 2386 C CA . SER A 1 298 ? 54.362 17.592 40.105 1.00 11.79 312 SER A CA 1
ATOM 2387 C C . SER A 1 298 ? 53.070 17.089 40.724 1.00 10.35 312 SER A C 1
ATOM 2388 O O . SER A 1 298 ? 52.054 17.801 40.690 1.00 11.00 312 SER A O 1
ATOM 2391 N N . GLU A 1 299 ? 53.080 15.874 41.282 1.00 10.49 313 GLU A N 1
ATOM 2392 C CA . GLU A 1 299 ? 51.872 15.309 41.842 1.00 11.48 313 GLU A CA 1
ATOM 2393 C C . GLU A 1 299 ? 51.422 16.023 43.121 1.00 12.27 313 GLU A C 1
ATOM 2394 O O . GLU A 1 299 ? 52.206 16.763 43.762 1.00 12.88 313 GLU A O 1
ATOM 2400 N N . ILE A 1 300 ? 50.165 15.810 43.483 1.00 11.78 314 ILE A N 1
ATOM 2401 C CA . ILE A 1 300 ? 49.667 16.167 44.826 1.00 11.10 314 ILE A CA 1
ATOM 2402 C C . ILE A 1 300 ? 49.559 14.874 45.646 1.00 12.13 314 ILE A C 1
ATOM 2403 O O . ILE A 1 300 ? 49.342 13.771 45.077 1.00 12.74 314 ILE A O 1
ATOM 2408 N N . PHE A 1 301 ? 49.700 15.031 46.952 1.00 10.34 315 PHE A N 1
ATOM 2409 C CA . PHE A 1 301 ? 49.664 13.962 47.929 1.00 10.73 315 PHE A CA 1
ATOM 2410 C C . PHE A 1 301 ? 48.504 14.212 48.883 1.00 12.45 315 PHE A C 1
ATOM 2411 O O . PHE A 1 301 ? 48.381 15.293 49.466 1.00 12.52 315 PHE A O 1
ATOM 2419 N N . THR A 1 302 ? 47.635 13.212 49.049 1.00 10.96 316 THR A N 1
ATOM 2420 C CA . THR A 1 302 ? 46.403 13.422 49.810 1.00 10.94 316 THR A CA 1
ATOM 2421 C C . THR A 1 302 ? 46.278 12.437 50.965 1.00 11.36 316 THR A C 1
ATOM 2422 O O . THR A 1 302 ? 46.833 11.354 50.913 1.00 11.92 316 THR A O 1
ATOM 2426 N N . ASN A 1 303 ? 45.496 12.834 51.973 1.00 11.68 317 ASN A N 1
ATOM 2427 C CA . ASN A 1 303 ? 45.272 11.983 53.154 1.00 11.83 317 ASN A CA 1
ATOM 2428 C C . ASN A 1 303 ? 43.898 12.291 53.703 1.00 12.10 317 ASN A C 1
ATOM 2429 O O . ASN A 1 303 ? 43.610 13.380 54.166 1.00 12.04 317 ASN A O 1
ATOM 2434 N N . GLN A 1 304 ? 43.021 11.267 53.635 1.00 13.34 318 GLN A N 1
ATOM 2435 C CA . GLN A 1 304 ? 41.662 11.363 54.090 1.00 13.81 318 GLN A CA 1
ATOM 2436 C C . GLN A 1 304 ? 41.468 10.597 55.411 1.00 14.81 318 GLN A C 1
ATOM 2437 O O . GLN A 1 304 ? 40.334 10.290 55.779 1.00 16.03 318 GLN A O 1
ATOM 2443 N N . ALA A 1 305 ? 42.566 10.368 56.126 1.00 15.08 319 ALA A N 1
ATOM 2444 C CA . ALA A 1 305 ? 42.581 9.624 57.396 1.00 15.14 319 ALA A CA 1
ATOM 2445 C C . ALA A 1 305 ? 43.265 10.425 58.516 1.00 14.36 319 ALA A C 1
ATOM 2446 O O . ALA A 1 305 ? 43.917 9.862 59.406 1.00 14.93 319 ALA A O 1
ATOM 2448 N N . LEU A 1 306 ? 43.112 11.755 58.467 1.00 14.26 320 LEU A N 1
ATOM 2449 C CA . LEU A 1 306 ? 43.553 12.641 59.555 1.00 14.17 320 LEU A CA 1
ATOM 2450 C C . LEU A 1 306 ? 45.044 12.564 59.819 1.00 14.40 320 LEU A C 1
ATOM 2451 O O . LEU A 1 306 ? 45.518 12.829 60.937 1.00 14.67 320 LEU A O 1
ATOM 2456 N N . GLY A 1 307 ? 45.814 12.206 58.783 1.00 13.14 321 GLY A N 1
ATOM 2457 C CA . GLY A 1 307 ? 47.247 12.135 58.889 1.00 13.81 321 GLY A CA 1
ATOM 2458 C C . GLY A 1 307 ? 47.838 10.782 59.217 1.00 13.53 321 GLY A C 1
ATOM 2459 O O . GLY A 1 307 ? 49.030 10.666 59.496 1.00 14.42 321 GLY A O 1
ATOM 2460 N N . ASP A 1 308 ? 47.000 9.743 59.156 1.00 13.81 322 ASP A N 1
ATOM 2461 C CA . ASP A 1 308 ? 47.486 8.361 59.303 1.00 14.58 322 ASP A CA 1
ATOM 2462 C C . ASP A 1 308 ? 48.618 8.123 58.321 1.00 13.81 322 ASP A C 1
ATOM 2463 O O . ASP A 1 308 ? 48.467 8.331 57.112 1.00 13.69 322 ASP A O 1
ATOM 2468 N N . ALA A 1 309 ? 49.779 7.725 58.832 1.00 14.01 323 ALA A N 1
ATOM 2469 C CA . ALA A 1 309 ? 50.965 7.569 57.981 1.00 14.05 323 ALA A CA 1
ATOM 2470 C C . ALA A 1 309 ? 50.857 6.502 56.893 1.00 15.01 323 ALA A C 1
ATOM 2471 O O . ALA A 1 309 ? 51.659 6.502 55.954 1.00 14.26 323 ALA A O 1
ATOM 2473 N N A SER A 1 310 ? 49.886 5.590 57.028 0.60 15.36 324 SER A N 1
ATOM 2474 N N B SER A 1 310 ? 49.873 5.605 57.018 0.40 15.44 324 SER A N 1
ATOM 2475 C CA A SER A 1 310 ? 49.652 4.555 56.010 0.60 16.06 324 SER A CA 1
ATOM 2476 C CA B SER A 1 310 ? 49.634 4.563 56.013 0.40 16.12 324 SER A CA 1
ATOM 2477 C C A SER A 1 310 ? 48.693 4.952 54.898 0.60 16.30 324 SER A C 1
ATOM 2478 C C B SER A 1 310 ? 48.671 4.946 54.905 0.40 16.19 324 SER A C 1
ATOM 2479 O O A SER A 1 310 ? 48.489 4.161 53.976 0.60 17.65 324 SER A O 1
ATOM 2480 O O B SER A 1 310 ? 48.433 4.140 54.006 0.40 17.13 324 SER A O 1
ATOM 2485 N N . ALA A 1 311 ? 48.126 6.158 54.944 1.00 15.75 325 ALA A N 1
ATOM 2486 C CA . ALA A 1 311 ? 47.020 6.507 54.095 1.00 15.03 325 ALA A CA 1
ATOM 2487 C C . ALA A 1 311 ? 47.317 7.634 53.071 1.00 14.75 325 ALA A C 1
ATOM 2488 O O . ALA A 1 311 ? 46.395 8.213 52.529 1.00 15.75 325 ALA A O 1
ATOM 2490 N N . TRP A 1 312 ? 48.576 7.911 52.778 1.00 13.77 326 TRP A N 1
ATOM 2491 C CA . TRP A 1 312 ? 48.903 8.954 51.765 1.00 13.59 326 TRP A CA 1
ATOM 2492 C C . TRP A 1 312 ? 48.772 8.367 50.367 1.00 14.29 326 TRP A C 1
ATOM 2493 O O . TRP A 1 312 ? 49.291 7.266 50.103 1.00 14.45 326 TRP A O 1
ATOM 2504 N N . LYS A 1 313 ? 48.107 9.113 49.493 1.00 14.66 327 LYS A N 1
ATOM 2505 C CA . LYS A 1 313 ? 47.938 8.732 48.083 1.00 14.14 327 LYS A CA 1
ATOM 2506 C C . LYS A 1 313 ? 48.533 9.833 47.196 1.00 15.53 327 LYS A C 1
ATOM 2507 O O . LYS A 1 313 ? 48.690 10.973 47.641 1.00 15.49 327 LYS A O 1
ATOM 2513 N N . LYS A 1 314 ? 48.863 9.489 45.960 1.00 14.34 328 LYS A N 1
ATOM 2514 C CA . LYS A 1 314 ? 49.508 10.407 45.032 1.00 14.24 328 LYS A CA 1
ATOM 2515 C C . LYS A 1 314 ? 48.686 10.523 43.754 1.00 14.65 328 LYS A C 1
ATOM 2516 O O . LYS A 1 314 ? 48.222 9.493 43.235 1.00 15.62 328 LYS A O 1
ATOM 2522 N N . TRP A 1 315 ? 48.540 11.734 43.214 1.00 13.59 329 TRP A N 1
ATOM 2523 C CA . TRP A 1 315 ? 47.728 12.015 42.018 1.00 12.74 329 TRP A CA 1
ATOM 2524 C C . TRP A 1 315 ? 48.380 13.035 41.092 1.00 14.20 329 TRP A C 1
ATOM 2525 O O . TRP A 1 315 ? 48.862 14.084 41.550 1.00 13.22 329 TRP A O 1
ATOM 2536 N N . ASP A 1 316 ? 48.356 12.766 39.782 1.00 13.60 330 ASP A N 1
ATOM 2537 C CA . ASP A 1 316 ? 48.853 13.717 38.800 1.00 13.69 330 ASP A CA 1
ATOM 2538 C C . ASP A 1 316 ? 47.931 14.894 38.674 1.00 13.64 330 ASP A C 1
ATOM 2539 O O . ASP A 1 316 ? 46.703 14.776 38.825 1.00 13.33 330 ASP A O 1
ATOM 2544 N N . VAL A 1 317 ? 48.535 16.058 38.389 1.00 12.90 331 VAL A N 1
ATOM 2545 C CA . VAL A 1 317 ? 47.797 17.275 38.111 1.00 11.94 331 VAL A CA 1
ATOM 2546 C C . VAL A 1 317 ? 48.493 18.001 36.956 1.00 12.22 331 VAL A C 1
ATOM 2547 O O . VAL A 1 317 ? 49.645 17.689 36.666 1.00 12.97 331 VAL A O 1
ATOM 2551 N N . PRO A 1 318 ? 47.817 18.961 36.317 1.00 12.01 332 PRO A N 1
ATOM 2552 C CA . PRO A 1 318 ? 48.454 19.586 35.160 1.00 13.00 332 PRO A CA 1
ATOM 2553 C C . PRO A 1 318 ? 49.466 20.691 35.430 1.00 12.64 332 PRO A C 1
ATOM 2554 O O . PRO A 1 318 ? 50.143 21.144 34.507 1.00 13.99 332 PRO A O 1
ATOM 2558 N N . GLN A 1 319 ? 49.530 21.143 36.679 1.00 11.51 333 GLN A N 1
ATOM 2559 C CA . GLN A 1 319 ? 50.429 22.235 37.033 1.00 10.73 333 GLN A CA 1
ATOM 2560 C C . GLN A 1 319 ? 51.840 21.682 37.209 1.00 11.14 333 GLN A C 1
ATOM 2561 O O . GLN A 1 319 ? 52.048 20.646 37.834 1.00 12.06 333 GLN A O 1
ATOM 2567 N N . PRO A 1 320 ? 52.866 22.357 36.613 1.00 10.52 334 PRO A N 1
ATOM 2568 C CA . PRO A 1 320 ? 54.209 21.838 36.703 1.00 10.96 334 PRO A CA 1
ATOM 2569 C C . PRO A 1 320 ? 54.865 21.896 38.094 1.00 10.37 334 PRO A C 1
ATOM 2570 O O . PRO A 1 320 ? 54.400 22.607 38.988 1.00 10.57 334 PRO A O 1
ATOM 2574 N N . THR A 1 321 ? 55.956 21.160 38.232 1.00 9.82 335 THR A N 1
ATOM 2575 C CA . THR A 1 321 ? 56.807 21.206 39.424 1.00 10.18 335 THR A CA 1
ATOM 2576 C C . THR A 1 321 ? 57.379 22.606 39.607 1.00 9.69 335 THR A C 1
ATOM 2577 O O . THR A 1 321 ? 57.841 23.251 38.643 1.00 10.71 335 THR A O 1
ATOM 2581 N N . ALA A 1 322 ? 57.331 23.083 40.854 1.00 9.57 336 ALA A N 1
ATOM 2582 C CA . ALA A 1 322 ? 57.920 24.373 41.194 1.00 8.07 336 ALA A CA 1
ATOM 2583 C C . ALA A 1 322 ? 58.402 24.369 42.646 1.00 7.57 336 ALA A C 1
ATOM 2584 O O . ALA A 1 322 ? 57.816 23.710 43.518 1.00 7.54 336 ALA A O 1
ATOM 2586 N N . TYR A 1 323 ? 59.441 25.152 42.911 1.00 7.48 337 TYR A N 1
ATOM 2587 C CA . TYR A 1 323 ? 59.889 25.410 44.271 1.00 7.05 337 TYR A CA 1
ATOM 2588 C C . TYR A 1 323 ? 58.793 26.051 45.085 1.00 7.05 337 TYR A C 1
ATOM 2589 O O . TYR A 1 323 ? 58.149 27.027 44.649 1.00 6.31 337 TYR A O 1
ATOM 2598 N N . THR A 1 324 ? 58.549 25.454 46.253 1.00 6.32 338 THR A N 1
ATOM 2599 C CA . THR A 1 324 ? 57.488 25.883 47.181 1.00 6.63 338 THR A CA 1
ATOM 2600 C C . THR A 1 324 ? 56.151 26.170 46.462 1.00 6.40 338 THR A C 1
ATOM 2601 O O . THR A 1 324 ? 55.412 27.108 46.761 1.00 7.17 338 THR A O 1
ATOM 2605 N N . ARG A 1 325 ? 55.792 25.281 45.542 1.00 6.72 339 ARG A N 1
ATOM 2606 C CA . ARG A 1 325 ? 54.500 25.335 44.884 1.00 6.02 339 ARG A CA 1
ATOM 2607 C C . ARG A 1 325 ? 53.419 25.339 45.955 1.00 6.95 339 ARG A C 1
ATOM 2608 O O . ARG A 1 325 ? 53.495 24.529 46.902 1.00 7.62 339 ARG A O 1
ATOM 2616 N N . SER A 1 326 ? 52.449 26.241 45.828 1.00 6.11 340 SER A N 1
ATOM 2617 C CA . SER A 1 326 ? 51.473 26.473 46.880 1.00 7.04 340 SER A CA 1
ATOM 2618 C C . SER A 1 326 ? 50.089 26.047 46.482 1.00 7.38 340 SER A C 1
ATOM 2619 O O . SER A 1 326 ? 49.811 25.760 45.294 1.00 8.03 340 SER A O 1
ATOM 2622 N N . LEU A 1 327 ? 49.215 25.983 47.484 1.00 8.07 341 LEU A N 1
ATOM 2623 C CA . LEU A 1 327 ? 47.849 25.466 47.318 1.00 7.85 341 LEU A CA 1
ATOM 2624 C C . LEU A 1 327 ? 46.824 26.358 47.979 1.00 8.63 341 LEU A C 1
ATOM 2625 O O . LEU A 1 327 ? 47.106 27.063 48.965 1.00 8.36 341 LEU A O 1
ATOM 2630 N N . LEU A 1 328 ? 45.614 26.349 47.427 1.00 8.39 342 LEU A N 1
ATOM 2631 C CA . LEU A 1 328 ? 44.515 27.109 47.954 1.00 9.85 342 LEU A CA 1
ATOM 2632 C C . LEU A 1 328 ? 43.222 26.311 47.755 1.00 10.88 342 LEU A C 1
ATOM 2633 O O . LEU A 1 328 ? 42.985 25.762 46.672 1.00 9.24 342 LEU A O 1
ATOM 2638 N N A THR A 1 329 ? 42.411 26.242 48.796 0.70 10.95 343 THR A N 1
ATOM 2639 N N B THR A 1 329 ? 42.394 26.259 48.791 0.30 11.14 343 THR A N 1
ATOM 2640 C CA A THR A 1 329 ? 41.070 25.628 48.703 0.70 12.00 343 THR A CA 1
ATOM 2641 C CA B THR A 1 329 ? 41.050 25.674 48.694 0.30 11.96 343 THR A CA 1
ATOM 2642 C C A THR A 1 329 ? 40.005 26.737 48.696 0.70 12.07 343 THR A C 1
ATOM 2643 C C B THR A 1 329 ? 40.022 26.796 48.646 0.30 12.08 343 THR A C 1
ATOM 2644 O O A THR A 1 329 ? 40.181 27.761 49.343 0.70 14.04 343 THR A O 1
ATOM 2645 O O B THR A 1 329 ? 40.239 27.868 49.212 0.30 13.16 343 THR A O 1
ATOM 2652 N N . PHE A 1 330 ? 38.909 26.578 47.952 1.00 11.78 344 PHE A N 1
ATOM 2653 C CA . PHE A 1 330 ? 37.904 27.622 47.786 1.00 12.10 344 PHE A CA 1
ATOM 2654 C C . PHE A 1 330 ? 36.754 27.436 48.749 1.00 14.28 344 PHE A C 1
ATOM 2655 O O . PHE A 1 330 ? 36.209 26.325 48.841 1.00 13.25 344 PHE A O 1
ATOM 2663 N N . GLN A 1 331 ? 36.417 28.513 49.437 1.00 15.22 345 GLN A N 1
ATOM 2664 C CA . GLN A 1 331 ? 35.431 28.476 50.532 1.00 17.47 345 GLN A CA 1
ATOM 2665 C C . GLN A 1 331 ? 34.083 27.928 50.030 1.00 18.21 345 GLN A C 1
ATOM 2666 O O . GLN A 1 331 ? 33.462 27.104 50.701 1.00 19.85 345 GLN A O 1
ATOM 2672 N N . LYS A 1 332 ? 33.666 28.361 48.857 1.00 18.72 346 LYS A N 1
ATOM 2673 C CA . LYS A 1 332 ? 32.327 28.040 48.345 1.00 19.80 346 LYS A CA 1
ATOM 2674 C C . LYS A 1 332 ? 32.260 26.742 47.606 1.00 19.30 346 LYS A C 1
ATOM 2675 O O . LYS A 1 332 ? 31.166 26.281 47.278 1.00 18.66 346 LYS A O 1
ATOM 2681 N N . ASP A 1 333 ? 33.406 26.148 47.307 1.00 17.32 347 ASP A N 1
ATOM 2682 C CA . ASP A 1 333 ? 33.416 24.825 46.678 1.00 18.28 347 ASP A CA 1
ATOM 2683 C C . ASP A 1 333 ? 34.677 24.093 47.067 1.00 17.12 347 ASP A C 1
ATOM 2684 O O . ASP A 1 333 ? 35.702 24.170 46.391 1.00 16.05 347 ASP A O 1
ATOM 2689 N N . PRO A 1 334 ? 34.611 23.360 48.162 1.00 16.93 348 PRO A N 1
ATOM 2690 C CA . PRO A 1 334 ? 35.731 22.605 48.702 1.00 17.02 348 PRO A CA 1
ATOM 2691 C C . PRO A 1 334 ? 36.349 21.572 47.740 1.00 15.55 348 PRO A C 1
ATOM 2692 O O . PRO A 1 334 ? 37.448 21.105 47.987 1.00 15.25 348 PRO A O 1
ATOM 2696 N N . ASP A 1 335 ? 35.640 21.198 46.670 1.00 14.22 349 ASP A N 1
ATOM 2697 C CA . ASP A 1 335 ? 36.195 20.306 45.642 1.00 14.10 349 ASP A CA 1
ATOM 2698 C C . ASP A 1 335 ? 37.268 21.008 44.797 1.00 13.22 349 ASP A C 1
ATOM 2699 O O . ASP A 1 335 ? 38.124 20.353 44.253 1.00 14.32 349 ASP A O 1
ATOM 2704 N N . LEU A 1 336 ? 37.223 22.326 44.722 1.00 13.22 350 LEU A N 1
ATOM 2705 C CA . LEU A 1 336 ? 38.164 23.076 43.871 1.00 12.45 350 LEU A CA 1
ATOM 2706 C C . LEU A 1 336 ? 39.489 23.311 44.608 1.00 12.92 350 LEU A C 1
ATOM 2707 O O . LEU A 1 336 ? 39.498 23.714 45.799 1.00 13.37 350 LEU A O 1
ATOM 2712 N N . LEU A 1 337 ? 40.583 23.103 43.890 1.00 11.24 351 LEU A N 1
ATOM 2713 C CA . LEU A 1 337 ? 41.917 23.286 44.442 1.00 10.83 351 LEU A CA 1
ATOM 2714 C C . LEU A 1 337 ? 42.759 24.096 43.451 1.00 10.26 351 LEU A C 1
ATOM 2715 O O . LEU A 1 337 ? 42.944 23.677 42.311 1.00 9.86 351 LEU A O 1
ATOM 2720 N N . MET A 1 338 ? 43.304 25.231 43.915 1.00 9.78 352 MET A N 1
ATOM 2721 C CA . MET A 1 338 ? 44.277 25.984 43.090 1.00 9.89 352 MET A CA 1
ATOM 2722 C C . MET A 1 338 ? 45.682 25.541 43.452 1.00 8.89 352 MET A C 1
ATOM 2723 O O . MET A 1 338 ? 45.998 25.346 44.648 1.00 8.82 352 MET A O 1
ATOM 2728 N N . ILE A 1 339 ? 46.520 25.367 42.426 1.00 7.92 353 ILE A N 1
ATOM 2729 C CA . ILE A 1 339 ? 47.906 24.995 42.549 1.00 8.07 353 ILE A CA 1
ATOM 2730 C C . ILE A 1 339 ? 48.698 26.084 41.816 1.00 8.51 353 ILE A C 1
ATOM 2731 O O . ILE A 1 339 ? 48.454 26.346 40.623 1.00 8.99 353 ILE A O 1
ATOM 2736 N N . MET A 1 340 ? 49.601 26.787 42.537 1.00 8.24 354 MET A N 1
ATOM 2737 C CA . MET A 1 340 ? 50.234 28.016 42.040 1.00 8.27 354 MET A CA 1
ATOM 2738 C C . MET A 1 340 ? 51.732 27.889 42.211 1.00 6.87 354 MET A C 1
ATOM 2739 O O . MET A 1 340 ? 52.222 27.447 43.252 1.00 7.26 354 MET A O 1
ATOM 2744 N N . GLY A 1 341 ? 52.487 28.264 41.177 1.00 7.19 355 GLY A N 1
ATOM 2745 C CA . GLY A 1 341 ? 53.933 28.217 41.232 1.00 7.65 355 GLY A CA 1
ATOM 2746 C C . GLY A 1 341 ? 54.617 29.333 40.504 1.00 7.74 355 GLY A C 1
ATOM 2747 O O . GLY A 1 341 ? 53.996 30.027 39.663 1.00 7.76 355 GLY A O 1
ATOM 2748 N N . ALA A 1 342 ? 55.890 29.531 40.871 1.00 8.09 356 ALA A N 1
ATOM 2749 C CA . ALA A 1 342 ? 56.716 30.546 40.221 1.00 7.61 356 ALA A CA 1
ATOM 2750 C C . ALA A 1 342 ? 58.053 29.975 39.791 1.00 8.02 356 ALA A C 1
ATOM 2751 O O . ALA A 1 342 ? 59.070 30.662 39.776 1.00 8.08 356 ALA A O 1
ATOM 2753 N N . GLY A 1 343 ? 58.067 28.710 39.395 1.00 7.58 357 GLY A N 1
ATOM 2754 C CA . GLY A 1 343 ? 59.240 28.167 38.774 1.00 7.67 357 GLY A CA 1
ATOM 2755 C C . GLY A 1 343 ? 60.244 27.596 39.748 1.00 8.15 357 GLY A C 1
ATOM 2756 O O . GLY A 1 343 ? 59.927 27.302 40.923 1.00 7.77 357 GLY A O 1
ATOM 2757 N N . ILE A 1 344 ? 61.456 27.404 39.242 1.00 8.31 358 ILE A N 1
ATOM 2758 C CA . ILE A 1 344 ? 62.486 26.662 39.935 1.00 8.02 358 ILE A CA 1
ATOM 2759 C C . ILE A 1 344 ? 63.588 27.539 40.512 1.00 8.55 358 ILE A C 1
ATOM 2760 O O . ILE A 1 344 ? 63.783 28.680 40.103 1.00 8.09 358 ILE A O 1
ATOM 2765 N N . LEU A 1 345 ? 64.305 26.983 41.482 1.00 8.53 359 LEU A N 1
ATOM 2766 C CA . LEU A 1 345 ? 65.464 27.637 42.060 1.00 8.67 359 LEU A CA 1
ATOM 2767 C C . LEU A 1 345 ? 66.484 28.029 41.000 1.00 8.99 359 LEU A C 1
ATOM 2768 O O . LEU A 1 345 ? 66.580 27.345 39.961 1.00 8.72 359 LEU A O 1
ATOM 2773 N N . PRO A 1 346 ? 67.232 29.123 41.236 1.00 9.68 360 PRO A N 1
ATOM 2774 C CA . PRO A 1 346 ? 68.277 29.446 40.246 1.00 9.60 360 PRO A CA 1
ATOM 2775 C C . PRO A 1 346 ? 69.360 28.350 40.206 1.00 10.30 360 PRO A C 1
ATOM 2776 O O . PRO A 1 346 ? 69.657 27.708 41.234 1.00 10.53 360 PRO A O 1
ATOM 2780 N N . PRO A 1 347 ? 69.964 28.140 39.014 1.00 11.02 361 PRO A N 1
ATOM 2781 C CA . PRO A 1 347 ? 69.770 28.891 37.778 1.00 11.05 361 PRO A CA 1
ATOM 2782 C C . PRO A 1 347 ? 68.545 28.453 37.008 1.00 9.88 361 PRO A C 1
ATOM 2783 O O . PRO A 1 347 ? 68.361 27.258 36.757 1.00 10.48 361 PRO A O 1
ATOM 2787 N N . ALA A 1 348 ? 67.672 29.411 36.678 1.00 9.77 362 ALA A N 1
ATOM 2788 C CA . ALA A 1 348 ? 66.410 29.119 36.034 1.00 9.80 362 ALA A CA 1
ATOM 2789 C C . ALA A 1 348 ? 66.370 29.373 34.530 1.00 10.03 362 ALA A C 1
ATOM 2790 O O . ALA A 1 348 ? 65.359 29.127 33.871 1.00 10.26 362 ALA A O 1
ATOM 2792 N N . GLY A 1 349 ? 67.486 29.871 33.997 1.00 11.57 363 GLY A N 1
ATOM 2793 C CA . GLY A 1 349 ? 67.636 29.999 32.540 1.00 11.61 363 GLY A CA 1
ATOM 2794 C C . GLY A 1 349 ? 66.692 30.956 31.859 1.00 11.30 363 GLY A C 1
ATOM 2795 O O . GLY A 1 349 ? 66.449 30.846 30.658 1.00 11.40 363 GLY A O 1
ATOM 2796 N N . GLY A 1 350 ? 66.160 31.917 32.608 1.00 9.91 364 GLY A N 1
ATOM 2797 C CA . GLY A 1 350 ? 65.200 32.888 32.082 1.00 9.97 364 GLY A CA 1
ATOM 2798 C C . GLY A 1 350 ? 63.774 32.376 31.944 1.00 10.40 364 GLY A C 1
ATOM 2799 O O . GLY A 1 350 ? 62.930 33.095 31.439 1.00 10.25 364 GLY A O 1
ATOM 2800 N N . LYS A 1 351 ? 63.486 31.150 32.408 1.00 9.89 365 LYS A N 1
ATOM 2801 C CA . LYS A 1 351 ? 62.261 30.494 32.038 1.00 10.71 365 LYS A CA 1
ATOM 2802 C C . LYS A 1 351 ? 61.153 30.500 33.085 1.00 9.71 365 LYS A C 1
ATOM 2803 O O . LYS A 1 351 ? 60.041 30.004 32.813 1.00 9.72 365 LYS A O 1
ATOM 2809 N N . ASN A 1 352 ? 61.432 31.005 34.283 1.00 7.88 366 ASN A N 1
ATOM 2810 C CA . ASN A 1 352 ? 60.363 31.009 35.321 1.00 8.52 366 ASN A CA 1
ATOM 2811 C C . ASN A 1 352 ? 59.265 31.996 34.972 1.00 8.56 366 ASN A C 1
ATOM 2812 O O . ASN A 1 352 ? 59.516 33.134 34.515 1.00 9.21 366 ASN A O 1
ATOM 2817 N N . THR A 1 353 ? 58.020 31.573 35.211 1.00 8.82 367 THR A N 1
ATOM 2818 C CA . THR A 1 353 ? 56.872 32.458 35.152 1.00 7.60 367 THR A CA 1
ATOM 2819 C C . THR A 1 353 ? 56.015 32.114 36.383 1.00 7.27 367 THR A C 1
ATOM 2820 O O . THR A 1 353 ? 56.170 31.028 36.969 1.00 7.72 367 THR A O 1
ATOM 2824 N N . VAL A 1 354 ? 55.120 33.018 36.712 1.00 7.41 368 VAL A N 1
ATOM 2825 C CA . VAL A 1 354 ? 54.089 32.781 37.761 1.00 7.24 368 VAL A CA 1
ATOM 2826 C C . VAL A 1 354 ? 52.840 32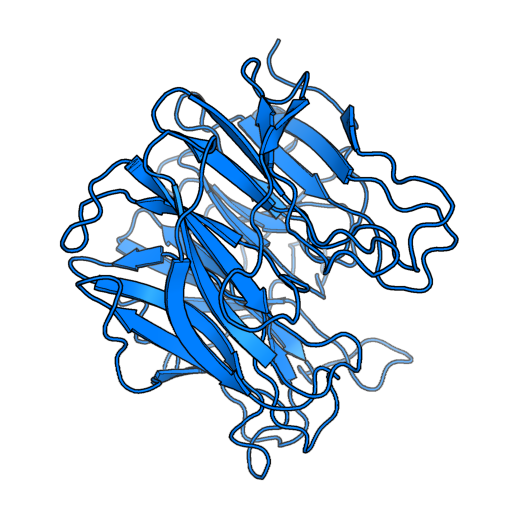.246 37.050 1.00 8.15 368 VAL A C 1
ATOM 2827 O O . VAL A 1 354 ? 52.346 32.856 36.123 1.00 7.96 368 VAL A O 1
ATOM 2831 N N . SER A 1 355 ? 52.340 31.089 37.484 1.00 8.66 369 SER A N 1
ATOM 2832 C CA . SER A 1 355 ? 51.157 30.545 36.843 1.00 8.97 369 SER A CA 1
ATOM 2833 C C . SER A 1 355 ? 50.342 29.722 37.833 1.00 8.42 369 SER A C 1
ATOM 2834 O O . SER A 1 355 ? 50.794 29.459 38.944 1.00 8.43 369 SER A O 1
ATOM 2837 N N . ALA A 1 356 ? 49.131 29.311 37.429 1.00 9.21 370 ALA A N 1
ATOM 2838 C CA . ALA A 1 356 ? 48.290 28.500 38.325 1.00 8.97 370 ALA A CA 1
ATOM 2839 C C . ALA A 1 356 ? 47.362 27.622 37.506 1.00 9.37 370 ALA A C 1
ATOM 2840 O O . ALA A 1 356 ? 47.088 27.911 36.334 1.00 10.62 370 ALA A O 1
ATOM 2842 N N . SER A 1 357 ? 46.875 26.578 38.163 1.00 10.30 371 SER A N 1
ATOM 2843 C CA . SER A 1 357 ? 45.783 25.749 37.658 1.00 10.07 371 SER A CA 1
ATOM 2844 C C . SER A 1 357 ? 44.735 25.612 38.764 1.00 10.82 371 SER A C 1
ATOM 2845 O O . SER A 1 357 ? 45.073 25.664 39.945 1.00 10.18 371 SER A O 1
ATOM 2848 N N . VAL A 1 358 ? 43.466 25.398 38.384 1.00 10.79 372 VAL A N 1
ATOM 2849 C CA . VAL A 1 358 ? 42.431 25.029 39.332 1.00 10.58 372 VAL A CA 1
ATOM 2850 C C . VAL A 1 358 ? 41.886 23.685 38.851 1.00 11.07 372 VAL A C 1
ATOM 2851 O O . VAL A 1 358 ? 41.478 23.572 37.692 1.00 11.50 372 VAL A O 1
ATOM 2855 N N . VAL A 1 359 ? 41.940 22.705 39.724 1.00 11.22 373 VAL A N 1
ATOM 2856 C CA . VAL A 1 359 ? 41.475 21.317 39.466 1.00 11.79 373 VAL A CA 1
ATOM 2857 C C . VAL A 1 359 ? 40.362 20.968 40.445 1.00 12.50 373 VAL A C 1
ATOM 2858 O O . VAL A 1 359 ? 40.149 21.650 41.441 1.00 11.86 373 VAL A O 1
ATOM 2862 N N . ARG A 1 360 ? 39.589 19.920 40.131 1.00 12.48 374 ARG A N 1
ATOM 2863 C CA . ARG A 1 360 ? 38.646 19.343 41.051 1.00 13.62 374 ARG A CA 1
ATOM 2864 C C . ARG A 1 360 ? 39.199 18.039 41.619 1.00 13.78 374 ARG A C 1
ATOM 2865 O O . ARG A 1 360 ? 39.601 17.142 40.877 1.00 14.45 374 ARG A O 1
ATOM 2873 N N . LEU A 1 361 ? 39.153 17.895 42.937 1.00 13.76 375 LEU A N 1
ATOM 2874 C CA . LEU A 1 361 ? 39.671 16.730 43.601 1.00 14.12 375 LEU A CA 1
ATOM 2875 C C . LEU A 1 361 ? 38.809 15.518 43.202 1.00 15.17 375 LEU A C 1
ATOM 2876 O O . LEU A 1 361 ? 39.356 14.426 43.047 1.00 15.38 375 LEU A O 1
ATOM 2881 N N . SER A 1 362 ? 37.510 15.764 42.997 1.00 15.98 376 SER A N 1
ATOM 2882 C CA . SER A 1 362 ? 36.576 14.701 42.533 1.00 17.74 376 SER A CA 1
ATOM 2883 C C . SER A 1 362 ? 37.015 14.100 41.192 1.00 18.34 376 SER A C 1
ATOM 2884 O O . SER A 1 362 ? 36.687 12.941 40.882 1.00 19.72 376 SER A O 1
ATOM 2887 N N . GLU A 1 363 ? 37.784 14.850 40.405 1.00 17.28 377 GLU A N 1
ATOM 2888 C CA . GLU A 1 363 ? 38.298 14.358 39.116 1.00 17.38 377 GLU A CA 1
ATOM 2889 C C . GLU A 1 363 ? 39.733 13.861 39.169 1.00 17.36 377 GLU A C 1
ATOM 2890 O O . GLU A 1 363 ? 40.082 12.839 38.588 1.00 17.96 377 GLU A O 1
ATOM 2896 N N . VAL A 1 364 ? 40.590 14.602 39.874 1.00 16.53 378 VAL A N 1
ATOM 2897 C CA . VAL A 1 364 ? 41.973 14.220 40.091 1.00 17.21 378 VAL A CA 1
ATOM 2898 C C . VAL A 1 364 ? 42.142 12.916 40.870 1.00 17.79 378 VAL A C 1
ATOM 2899 O O . VAL A 1 364 ? 43.081 12.147 40.607 1.00 17.10 378 VAL A O 1
ATOM 2903 N N . MET A 1 365 ? 41.248 12.662 41.817 1.00 19.24 379 MET A N 1
ATOM 2904 C CA . MET A 1 365 ? 41.402 11.546 42.728 1.00 21.44 379 MET A CA 1
ATOM 2905 C C . MET A 1 365 ? 40.688 10.288 42.217 1.00 24.38 379 MET A C 1
ATOM 2906 O O . MET A 1 365 ? 39.928 9.672 42.932 1.00 24.85 379 MET A O 1
ATOM 2911 N N . LYS A 1 366 ? 41.012 9.916 40.994 1.00 28.14 380 LYS A N 1
ATOM 2912 C CA . LYS A 1 366 ? 40.615 8.642 40.380 1.00 30.33 380 LYS A CA 1
ATOM 2913 C C . LYS A 1 366 ? 41.844 7.905 39.867 1.00 31.34 380 LYS A C 1
ATOM 2914 O O . LYS A 1 366 ? 42.832 8.543 39.476 1.00 33.13 380 LYS A O 1
#

B-factor: mean 13.76, std 7.92, range [2.94, 48.13]

CATH classification: 2.120.10.10

Foldseek 3Di:
DQFDFWAFAWAADLPFDPVQWFAKEWDAFPVRKMKIWTFGRHDDPVAEWIWIWIDPRNANYIDTQDTHFDPDDSATQGAAKYKDFACADQAPRGGGKIKIWGWRAHPQQFKTWIFIWIDPPNRNDIDTQETDDIAGGPDLFQQGWYKGHWDWDDDVQKIKIKTKTCNVRVQASIFIWIWIGRRSYDIHDIAGQATDRPRDKGWGHWEKEAWPVQKIKIKTFTWQDPDDDPPDNIFTWIKIFMGNDSSHNHPTDMATAAAQVGDTAGAQKEWYFFQPDDDGGKIWMDHQPFQWIWIASPVCDNHGIHIWHDNYGHGHNWYKDAGPVDRQKMKTWTFHYHPPGVSPTGTTITIDGCVPRVD

Sequence (359 aa):
GKTFSNVEIFDPPTNYRDPQVLYARPLELSDGTLLGTWENYSPEPPNVWFPIVKSKDGGKTWKEISKKVKDTQNNWGLRYQPQLYELPRAFGKYPKGTVLCSGSSIPSSDLSETLIEVYASRDKGYTWEEFVSHVALGGEALPNPGLTPVWEPFLLMTYKEKLILYYSDQRDNATHSQKLVHQTTTDLLKKWSKVVDDTKYANNYYARPGMPTVAKLPNNEYIYVYEYGGGPNPPAGSDDYWFPVYYRLSKDPQKFLNNKAHHQIVSNDGTTPAGSPYVVWTPYGGKNGTIVVSCGTRSEIFTNQALGDASSAWKKWDVPQPTAYTRSLLTTFQKDPDLLMIMGAGILPPAGGKNTVSASVVRLSEVMK

Nearest PDB structures (foldseek):
  2ydt-assembly1_A  TM=1.003E+00  e=2.253E-73  Fusarium graminearum
  2ydp-assembly3_C  TM=1.002E+00  e=5.029E-69  Fusarium graminearum
  2w5o-assembly1_A  TM=1.002E+00  e=3.277E-68  Fusarium graminearum
  3a72-assembly1_A  TM=9.738E-01  e=7.245E-49  Penicillium chrysogenum
  7fip-assembly1_D  TM=5.145E-01  e=4.304E-07  Thermoanaerobacter sp. X514

Second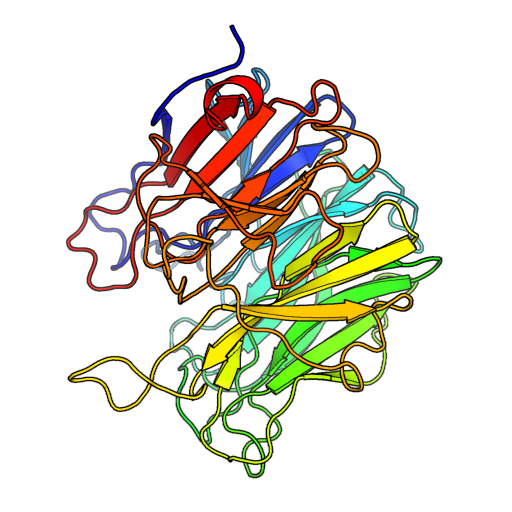ary structure (DSSP, 8-state):
---EEEEEEE---TTSPTTSEEEEEEEE-TTS-EEEEEEE---SSSPP-EEEEEESSTTSS-EEEEEE---SSSS-EEEEEEEEE-SS-BTTB-TTPEEEEEEE--TT---EEEEEEEESSSSS--EEEEEEEEES-SS--TT---EEEEEEEEETTEEEEEEEE--STTT-SSEEEEEEESSSSS-PPPEEEE--SSTT-EEEEEEEEE-TTS-EEEEEEEET-S-PPTT-S---BEEEEEESSTT--TTSPPEE---TT----BSS-EEEEESTTSTT-EEEEE-SS-S-EEEESSTT-TT--EEE--SSPP-TT-EEEEETTEEEEEEEEE---SSP-TT---EEEEEEEHHHH--